Protein 2A5J (pdb70)

Foldseek 3Di:
DDDDDDPPQAEEAEEEEDFAPPQCRVLLQCCQQPVDGDVHPDQWGWDWDAAPNHTYIYTYGYQVCCNVPHDRDLVRLEPHQEYEYEGEQLDVVRVVCSVVRVVVSCVRHDVNRAYEYEHEPVVVVVRGPHDPVNSVVVCVVVVHHYDYAYSHVGRCSNVRVVVSVNVSVVCVVVVND

CATH classification: 3.40.50.300

Secondary structure (DSSP, 8-state):
----PPPTT-EEEEEEEESSTTSSHHHHHHHHHHS------SSEEEEEEEETTEEEEEEEE--TTGGGTSPPPHHHHTT-SEEEEEEETT-HHHHHTHHHHHHHHHHHS-TT-EEEEEEE-TT-GGG--S-HHHHHHHHHHHT-EEEEE-TTT-TTHHHHHHHHHHHHHHHHHTT--

Radius of gyration: 15.24 Å; Cα contacts (8 Å, |Δi|>4): 324; chains: 1; bounding box: 32×46×36 Å

B-factor: mean 16.93, std 9.49, range [5.88, 106.76]

Organism: Homo sapiens (NCBI:txid9606)

GO terms:
  GO:0005794 Golgi apparatus (C, IDA)
  GO:0003925 G protein activity (F, IDA)
  GO:0007030 Golgi organizatio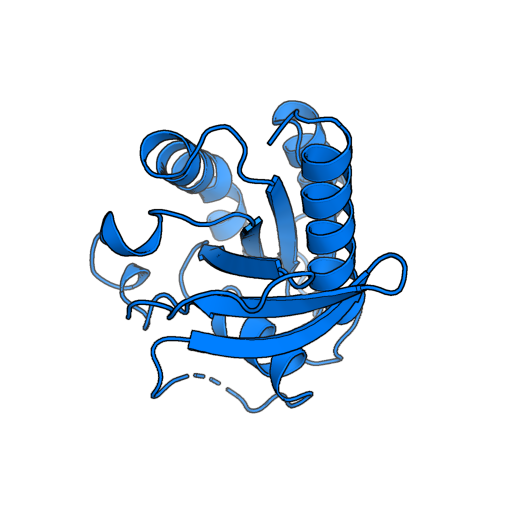n (P, IDA)
  GO:0005515 protein binding (F, IPI)
  GO:0070062 extracellular exosome (C, HDA)
  GO:0045921 positive regulation of exocytosis (P, IMP)

InterPro domains:
  IPR001806 Small GTPase [PF00071] (8-168)
  IPR001806 Small GTPase [PS51421] (1-216)
  IPR001806 Small GTPase [SM00174] (9-170)
  IPR005225 Small GTP-binding domain [TIGR00231] (7-160)
  IPR027417 P-loop containing nucleoside triphosphate hydrolase [G3DSA:3.40.50.300] (1-191)
  IPR027417 P-loop containing nucleoside triphosphate hydrolase [SSF52540] (2-182)
  IPR050209 Membrane trafficking Rab GTPases [PTHR47979] (1-190)

Sequence (177 aa):
HSSGLVPRGSYLFKYIIIGDTGVGKSCLLLQFTDKRFQPIGVEFGARMVNIDGKQIKLQIWDTAGQESFRSITRSYYRGAAGALLVYDITRRETFNHLTSWLEDARQHSSSNMVIMLIGNKSDLESRRDVKREEGEAFAREHGLIFMETSAKTACNVEEAFINTAKEIYRKIQQGLF

Nearest PDB structures (foldseek):
  2a5j-assembly1_A  TM=1.006E+00  e=6.078E-38  Homo sapiens
  2o52-assembly1_A  TM=9.856E-01  e=5.282E-25  Homo sapiens
  7eq2-assembly1_A  TM=9.760E-01  e=1.877E-24  Homo sapiens
  2bmd-assembly1_A  TM=9.659E-01  e=1.061E-24  Homo sapiens
  5ub8-assembly1_A-2  TM=9.472E-01  e=2.369E-23  Candida albicans SC5314

Structure (mmCIF, N/CA/C/O backbone):
data_2A5J
#
_entry.id   2A5J
#
_cell.length_a   44.104
_cell.length_b   54.732
_cell.length_c   70.765
_cell.angle_alpha   90.00
_cell.angle_beta   90.00
_cell.angle_gamma   90.00
#
_symmetry.space_group_name_H-M   'P 21 21 21'
#
loop_
_entity.id
_entity.type
_entity.pdbx_description
1 polymer 'Ras-related protein Rab-2B'
2 non-polymer 'MAGNESIUM ION'
3 non-polymer "GUANOSINE-5'-DIPHOSPHATE"
4 water water
#
loop_
_atom_site.group_PDB
_atom_site.id
_atom_site.type_symbol
_atom_site.label_atom_id
_atom_site.label_alt_id
_atom_site.label_comp_id
_atom_site.label_asym_id
_atom_site.label_entity_id
_atom_site.label_seq_id
_atom_site.pdbx_PDB_ins_code
_atom_site.Cartn_x
_atom_site.Cartn_y
_atom_site.Cartn_z
_atom_site.occupancy
_atom_site.B_iso_or_equiv
_atom_site.auth_seq_id
_atom_site.auth_comp_id
_atom_site.auth_asym_id
_atom_site.auth_atom_id
_atom_site.pdbx_PDB_model_num
ATOM 1 N N . HIS A 1 10 ? 22.166 8.574 25.964 1.00 15.42 0 HIS A N 1
ATOM 2 C CA . HIS A 1 10 ? 23.359 9.471 26.064 1.00 15.99 0 HIS A CA 1
ATOM 3 C C . HIS A 1 10 ? 23.130 10.811 25.395 1.00 15.70 0 HIS A C 1
ATOM 4 O O . HIS A 1 10 ? 22.470 10.896 24.357 1.00 15.98 0 HIS A O 1
ATOM 11 N N . SER A 1 11 ? 23.719 11.852 25.978 1.00 15.78 1 SER A N 1
ATOM 12 C CA . SER A 1 11 ? 23.785 13.145 25.319 1.00 15.30 1 SER A CA 1
ATOM 13 C C . SER A 1 11 ? 25.182 13.727 25.462 1.00 15.86 1 SER A C 1
ATOM 14 O O . SER A 1 11 ? 25.683 13.843 26.571 1.00 15.66 1 SER A O 1
ATOM 17 N N . SER A 1 12 ? 25.806 14.064 24.334 1.00 17.11 2 SER A N 1
ATOM 18 C CA . SER A 1 12 ? 27.135 14.673 24.348 1.00 18.14 2 SER A CA 1
ATOM 19 C C . SER A 1 12 ? 27.035 16.130 24.769 1.00 18.46 2 SER A C 1
ATOM 20 O O . SER A 1 12 ? 26.042 16.802 24.473 1.00 19.01 2 SER A O 1
ATOM 23 N N . GLY A 1 13 ? 28.067 16.605 25.466 1.00 18.87 3 GLY A N 1
ATOM 24 C CA . GLY A 1 13 ? 28.126 17.977 25.960 1.00 18.67 3 GLY A CA 1
ATOM 25 C C . GLY A 1 13 ? 28.492 19.002 24.903 1.00 18.61 3 GLY A C 1
ATOM 26 O O . GLY A 1 13 ? 28.484 18.717 23.693 1.00 18.81 3 GLY A O 1
ATOM 27 N N . LEU A 1 14 ? 28.794 20.216 25.353 1.00 18.13 4 LEU A N 1
ATOM 28 C CA . LEU A 1 14 ? 29.226 21.261 24.436 1.00 17.05 4 LEU A CA 1
ATOM 29 C C . LEU A 1 14 ? 30.549 20.876 23.808 1.00 16.59 4 LEU A C 1
ATOM 30 O O . LEU A 1 14 ? 31.440 20.341 24.474 1.00 16.55 4 LEU A O 1
ATOM 35 N N . VAL A 1 15 ? 30.666 21.149 22.518 1.00 15.89 5 VAL A N 1
ATOM 36 C CA . VAL A 1 15 ? 31.894 20.840 21.804 1.00 16.22 5 VAL A CA 1
ATOM 37 C C . VAL A 1 15 ? 32.823 22.046 21.937 1.00 16.77 5 VAL A C 1
ATOM 38 O O . VAL A 1 15 ? 32.429 23.158 21.599 1.00 16.35 5 VAL A O 1
ATOM 42 N N . PRO A 1 16 ? 34.056 21.832 22.454 1.00 18.03 6 PRO A N 1
ATOM 43 C CA . PRO A 1 16 ? 35.008 22.938 22.585 1.00 18.76 6 PRO A CA 1
ATOM 44 C C . PRO A 1 16 ? 35.195 23.693 21.259 1.00 19.01 6 PRO A C 1
ATOM 45 O O . PRO A 1 16 ? 35.239 23.074 20.189 1.00 18.57 6 PRO A O 1
ATOM 49 N N . ARG A 1 17 ? 35.305 25.018 21.333 1.00 19.54 7 ARG A N 1
ATOM 50 C CA . ARG A 1 17 ? 35.512 25.840 20.146 1.00 20.59 7 ARG A CA 1
ATOM 51 C C . ARG A 1 17 ? 36.769 25.380 19.397 1.00 20.19 7 ARG A C 1
ATOM 52 O O . ARG A 1 17 ? 37.801 25.088 20.011 1.00 20.30 7 ARG A O 1
ATOM 60 N N . GLY A 1 18 ? 36.655 25.287 18.077 1.00 19.84 8 GLY A N 1
ATOM 61 C CA . GLY A 1 18 ? 37.747 24.831 17.224 1.00 19.88 8 GLY A CA 1
ATOM 62 C C . GLY A 1 18 ? 37.855 23.325 17.056 1.00 19.45 8 GLY A C 1
ATOM 63 O O . GLY A 1 18 ? 38.603 22.850 16.192 1.00 20.48 8 GLY A O 1
ATOM 64 N N . SER A 1 19 ? 37.131 22.567 17.881 1.00 18.47 9 SER A N 1
ATOM 65 C CA . SER A 1 19 ? 37.140 21.107 17.764 1.00 17.18 9 SER A CA 1
ATOM 66 C C . SER A 1 19 ? 35.822 20.605 17.187 1.00 15.33 9 SER A C 1
ATOM 67 O O . SER A 1 19 ? 34.877 21.374 17.010 1.00 15.15 9 SER A O 1
ATOM 70 N N . TYR A 1 20 ? 35.784 19.313 16.886 1.00 13.55 10 TYR A N 1
ATOM 71 C CA . TYR A 1 20 ? 34.569 18.669 16.380 1.00 12.43 10 TYR A CA 1
ATOM 72 C C . TYR A 1 20 ? 34.246 17.411 17.167 1.00 11.29 10 TYR A C 1
ATOM 73 O O . TYR A 1 20 ? 35.119 16.817 17.799 1.00 10.79 10 TYR A O 1
ATOM 82 N N . LEU A 1 21 ? 32.969 17.027 17.139 1.00 9.91 11 LEU A N 1
ATOM 83 C CA . LEU A 1 21 ? 32.516 15.741 17.675 1.00 9.51 11 LEU A CA 1
ATOM 84 C C . LEU A 1 21 ? 31.678 15.070 16.595 1.00 8.43 11 LEU A C 1
ATOM 85 O O . LEU A 1 21 ? 30.694 15.647 16.133 1.00 8.35 11 LEU A O 1
ATOM 90 N N . PHE A 1 22 ? 32.062 13.862 16.190 1.00 7.58 12 PHE A N 1
ATOM 91 C CA . PHE A 1 22 ? 31.245 13.105 15.240 1.00 7.67 12 PHE A CA 1
ATOM 92 C C . PHE A 1 22 ? 30.611 11.912 15.940 1.00 8.17 12 PHE A C 1
ATOM 93 O O . PHE A 1 22 ? 31.341 10.989 16.371 1.00 7.88 12 PHE A O 1
ATOM 101 N N . LYS A 1 23 ? 29.283 11.937 16.059 1.00 7.79 13 LYS A N 1
ATOM 102 C CA . LYS A 1 23 ? 28.557 10.756 16.528 1.00 7.26 13 LYS A CA 1
ATOM 103 C C . LYS A 1 23 ? 28.527 9.735 15.393 1.00 7.26 13 LYS A C 1
ATOM 104 O O . LYS A 1 23 ? 28.153 10.071 14.261 1.00 7.08 13 LYS A O 1
ATOM 110 N N . TYR A 1 24 ? 28.954 8.509 15.701 1.00 6.99 14 TYR A N 1
ATOM 111 C CA . TYR A 1 24 ? 28.837 7.379 14.768 1.00 7.20 14 TYR A CA 1
ATOM 112 C C . TYR A 1 24 ? 27.861 6.369 15.299 1.00 7.18 14 TYR A C 1
ATOM 113 O O . TYR A 1 24 ? 27.738 6.172 16.523 1.00 6.82 14 TYR A O 1
ATOM 122 N N . ILE A 1 25 ? 27.187 5.708 14.364 1.00 6.91 15 ILE A N 1
ATOM 123 C CA . ILE A 1 25 ? 26.402 4.506 14.647 1.00 7.19 15 ILE A CA 1
ATOM 124 C C . ILE A 1 25 ? 26.964 3.354 13.823 1.00 6.96 15 ILE A C 1
ATOM 125 O O . ILE A 1 25 ? 27.661 3.579 12.826 1.00 7.01 15 ILE A O 1
ATOM 130 N N . ILE A 1 26 ? 26.695 2.130 14.270 1.00 6.81 16 ILE A N 1
ATOM 131 C CA . ILE A 1 26 ? 27.135 0.938 13.557 1.00 6.76 16 ILE A CA 1
ATOM 132 C C . ILE A 1 26 ? 25.950 -0.017 13.540 1.00 7.24 16 ILE A C 1
ATOM 133 O O . ILE A 1 26 ? 25.499 -0.489 14.602 1.00 7.14 16 ILE A O 1
ATOM 138 N N . ILE A 1 27 ? 25.427 -0.253 12.334 1.00 6.13 17 ILE A N 1
ATOM 139 C CA . ILE A 1 27 ? 24.169 -0.988 12.162 1.00 7.09 17 ILE A CA 1
ATOM 140 C C . ILE A 1 27 ? 24.376 -2.171 11.235 1.00 7.29 17 ILE A C 1
ATOM 141 O O . ILE A 1 27 ? 25.378 -2.223 10.520 1.00 7.16 17 ILE A O 1
ATOM 146 N N . GLY A 1 28 ? 23.437 -3.114 11.269 1.00 6.32 18 GLY A N 1
ATOM 147 C CA . GLY A 1 28 ? 23.574 -4.378 10.582 1.00 7.03 18 GLY A CA 1
ATOM 148 C C . GLY A 1 28 ? 23.034 -5.502 11.444 1.00 7.13 18 GLY A C 1
ATOM 149 O O . GLY A 1 28 ? 22.731 -5.321 12.635 1.00 7.50 18 GLY A O 1
ATOM 150 N N . ASP A 1 29 ? 22.924 -6.676 10.839 1.00 7.61 19 ASP A N 1
ATOM 151 C CA . ASP A 1 29 ? 22.336 -7.817 11.525 1.00 7.56 19 ASP A CA 1
ATOM 152 C C . ASP A 1 29 ? 23.136 -8.213 12.759 1.00 7.74 19 ASP A C 1
ATOM 153 O O . ASP A 1 29 ? 24.308 -7.877 12.884 1.00 8.25 19 ASP A O 1
ATOM 158 N N . THR A 1 30 ? 22.497 -8.957 13.659 1.00 8.60 20 THR A N 1
ATOM 159 C CA . THR A 1 30 ? 23.171 -9.470 14.844 1.00 9.29 20 THR A CA 1
ATOM 160 C C . THR A 1 30 ? 24.364 -10.334 14.446 1.00 8.91 20 THR A C 1
ATOM 161 O O . THR A 1 30 ? 24.279 -11.133 13.505 1.00 9.29 20 THR A O 1
ATOM 165 N N . GLY A 1 31 ? 25.462 -10.196 15.177 1.00 8.51 21 GLY A N 1
ATOM 166 C CA . GLY A 1 31 ? 26.571 -11.117 14.992 1.00 8.70 21 GLY A CA 1
ATOM 167 C C . GLY A 1 31 ? 27.520 -10.809 13.851 1.00 8.50 21 GLY A C 1
ATOM 168 O O . GLY A 1 31 ? 28.441 -11.603 13.600 1.00 8.96 21 GLY A O 1
ATOM 169 N N . VAL A 1 32 ? 27.305 -9.692 13.149 1.00 8.24 22 VAL A N 1
ATOM 170 C CA . VAL A 1 32 ? 28.196 -9.336 12.037 1.00 7.11 22 VAL A CA 1
ATOM 171 C C . VAL A 1 32 ? 29.538 -8.762 12.504 1.00 7.71 22 VAL A C 1
ATOM 172 O O . VAL A 1 32 ? 30.485 -8.694 11.708 1.00 7.49 22 VAL A O 1
ATOM 176 N N . GLY A 1 33 ? 29.605 -8.380 13.791 1.00 6.98 23 GLY A N 1
ATOM 177 C CA . GLY A 1 33 ? 30.825 -7.826 14.392 1.00 7.00 23 GLY A CA 1
ATOM 178 C C . GLY A 1 33 ? 30.814 -6.322 14.692 1.00 6.41 23 GLY A C 1
ATOM 179 O O . GLY A 1 33 ? 31.870 -5.709 14.849 1.00 8.10 23 GLY A O 1
ATOM 180 N N . LYS A 1 34 ? 29.614 -5.735 14.788 1.00 6.64 24 LYS A N 1
ATOM 181 C CA . LYS A 1 34 ? 29.472 -4.303 15.044 1.00 6.15 24 LYS A CA 1
ATOM 182 C C . LYS A 1 34 ? 30.157 -3.855 16.334 1.00 6.90 24 LYS A C 1
ATOM 183 O O . LYS A 1 34 ? 30.859 -2.839 16.365 1.00 7.41 24 LYS A O 1
ATOM 189 N N . SER A 1 35 ? 29.939 -4.627 17.399 1.00 6.49 25 SER A N 1
ATOM 190 C CA . SER A 1 35 ? 30.513 -4.299 18.695 1.00 7.15 25 SER A CA 1
ATOM 191 C C . SER A 1 35 ? 32.018 -4.500 18.702 1.00 7.04 25 SER A C 1
ATOM 192 O O . SER A 1 35 ? 32.749 -3.675 19.251 1.00 7.59 25 SER A O 1
ATOM 195 N N . CYS A 1 36 ? 32.475 -5.589 18.092 1.00 7.60 26 CYS A N 1
ATOM 196 C CA . CYS A 1 36 ? 33.915 -5.802 17.971 1.00 7.99 26 CYS A CA 1
ATOM 197 C C . CYS A 1 36 ? 34.597 -4.738 17.120 1.00 7.29 26 CYS A C 1
ATOM 198 O O . CYS A 1 36 ? 35.734 -4.369 17.399 1.00 8.13 26 CYS A O 1
ATOM 201 N N . LEU A 1 37 ? 33.919 -4.230 16.087 1.00 6.59 27 LEU A N 1
ATOM 202 C CA . LEU A 1 37 ? 34.492 -3.122 15.303 1.00 6.75 27 LEU A CA 1
ATOM 203 C C . LEU A 1 37 ? 34.675 -1.893 16.176 1.00 7.02 27 LEU A C 1
ATOM 204 O O . LEU A 1 37 ? 35.730 -1.256 16.131 1.00 7.88 27 LEU A O 1
ATOM 209 N N . LEU A 1 38 ? 33.645 -1.544 16.946 1.00 7.32 28 LEU A N 1
ATOM 210 C CA . LEU A 1 38 ? 33.730 -0.410 17.867 1.00 7.37 28 LEU A CA 1
ATOM 211 C C . LEU A 1 38 ? 34.929 -0.548 18.798 1.00 7.96 28 LEU A C 1
ATOM 212 O O . LEU A 1 38 ? 35.750 0.374 18.896 1.00 8.70 28 LEU A O 1
ATOM 217 N N . LEU A 1 39 ? 35.042 -1.705 19.446 1.00 8.18 29 LEU A N 1
ATOM 218 C CA . LEU A 1 39 ? 36.090 -1.880 20.449 1.00 9.00 29 LEU A CA 1
ATOM 219 C C . LEU A 1 39 ? 37.481 -1.995 19.850 1.00 9.36 29 LEU A C 1
ATOM 220 O O . LEU A 1 39 ? 38.461 -1.573 20.462 1.00 9.49 29 LEU A O 1
ATOM 225 N N . GLN A 1 40 ? 37.591 -2.587 18.670 1.00 9.32 30 GLN A N 1
ATOM 226 C CA . GLN A 1 40 ? 38.898 -2.638 18.013 1.00 9.29 30 GLN A CA 1
ATOM 227 C C . GLN A 1 40 ? 39.358 -1.213 17.716 1.00 9.68 30 GLN A C 1
ATOM 228 O O . GLN A 1 40 ? 40.512 -0.852 17.963 1.00 11.05 30 GLN A O 1
ATOM 234 N N . PHE A 1 41 ? 38.447 -0.376 17.237 1.00 9.31 31 PHE A N 1
ATOM 235 C CA . PHE A 1 41 ? 38.837 0.990 16.945 1.00 9.67 31 PHE A CA 1
ATOM 236 C C . PHE A 1 41 ? 39.144 1.787 18.218 1.00 10.08 31 PHE A C 1
ATOM 237 O O . PHE A 1 41 ? 40.161 2.485 18.292 1.00 10.55 31 PHE A O 1
ATOM 245 N N . THR A 1 42 ? 38.264 1.707 19.215 1.00 9.56 32 THR A N 1
ATOM 246 C CA . THR A 1 42 ? 38.411 2.611 20.363 1.00 10.37 32 THR A CA 1
ATOM 247 C C . THR A 1 42 ? 39.491 2.126 21.329 1.00 11.32 32 THR A C 1
ATOM 248 O O . THR A 1 42 ? 40.208 2.948 21.914 1.00 12.13 32 THR A O 1
ATOM 252 N N . ASP A 1 43 ? 39.613 0.803 21.482 1.00 11.04 33 ASP A N 1
ATOM 253 C CA . ASP A 1 43 ? 40.512 0.222 22.494 1.00 12.22 33 ASP A CA 1
ATOM 254 C C . ASP A 1 43 ? 41.711 -0.509 21.903 1.00 12.59 33 ASP A C 1
ATOM 255 O O . ASP A 1 43 ? 42.635 -0.873 22.647 1.00 13.36 33 ASP A O 1
ATOM 260 N N . LYS A 1 44 ? 41.684 -0.770 20.600 1.00 12.62 34 LYS A N 1
ATOM 261 C CA . LYS A 1 44 ? 42.716 -1.594 19.951 1.00 13.63 34 LYS A CA 1
ATOM 262 C C . LYS A 1 44 ? 42.787 -2.972 20.600 1.00 13.95 34 LYS A C 1
ATOM 263 O O . LYS A 1 44 ? 43.881 -3.529 20.822 1.00 14.69 34 LYS A O 1
ATOM 269 N N . ARG A 1 45 ? 41.613 -3.525 20.899 1.00 13.92 35 ARG A N 1
ATOM 270 C CA . ARG A 1 45 ? 41.514 -4.863 21.460 1.00 14.00 35 ARG A CA 1
ATOM 271 C C . ARG A 1 45 ? 40.396 -5.635 20.800 1.00 13.50 35 ARG A C 1
ATOM 272 O O . ARG A 1 45 ? 39.411 -5.045 20.352 1.00 12.91 35 ARG A O 1
ATOM 280 N N . PHE A 1 46 ? 40.566 -6.952 20.755 1.00 12.75 36 PHE A N 1
ATOM 281 C CA . PHE A 1 46 ? 39.540 -7.882 20.311 1.00 14.65 36 PHE A CA 1
ATOM 282 C C . PHE A 1 46 ? 39.393 -8.983 21.361 1.00 16.39 36 PHE A C 1
ATOM 283 O O . PHE A 1 46 ? 40.347 -9.709 21.634 1.00 16.89 36 PHE A O 1
ATOM 291 N N . GLN A 1 47 ? 38.212 -9.101 21.953 1.00 18.65 37 GLN A N 1
ATOM 292 C CA . GLN A 1 47 ? 37.957 -10.156 22.924 1.00 21.78 37 GLN A CA 1
ATOM 293 C C . GLN A 1 47 ? 36.523 -10.638 22.787 1.00 22.98 37 GLN A C 1
ATOM 294 O O . GLN A 1 47 ? 35.602 -9.985 23.286 1.00 23.88 37 GLN A O 1
ATOM 300 N N . PRO A 1 48 ? 36.329 -11.772 22.091 1.00 24.24 38 PRO A N 1
ATOM 301 C CA . PRO A 1 48 ? 35.009 -12.384 21.912 1.00 24.77 38 PRO A CA 1
ATOM 302 C C . PRO A 1 48 ? 34.298 -12.608 23.245 1.00 25.13 38 PRO A C 1
ATOM 303 O O . PRO A 1 48 ? 33.208 -12.071 23.457 1.00 25.78 38 PRO A O 1
ATOM 307 N N . ILE A 1 54 ? 28.044 -4.234 25.402 1.00 23.09 44 ILE A N 1
ATOM 308 C CA . ILE A 1 54 ? 29.445 -4.014 25.765 1.00 23.51 44 ILE A CA 1
ATOM 309 C C . ILE A 1 54 ? 29.602 -3.238 27.071 1.00 23.47 44 ILE A C 1
ATOM 310 O O . ILE A 1 54 ? 30.706 -2.796 27.413 1.00 23.67 44 ILE A O 1
ATOM 315 N N . GLY A 1 55 ? 28.486 -3.070 27.777 1.00 23.38 45 GLY A N 1
ATOM 316 C CA . GLY A 1 55 ? 28.473 -2.473 29.110 1.00 23.21 45 GLY A CA 1
ATOM 317 C C . GLY A 1 55 ? 28.421 -0.959 29.107 1.00 22.84 45 GLY A C 1
ATOM 318 O O . GLY A 1 55 ? 28.396 -0.334 30.173 1.00 23.96 45 GLY A O 1
ATOM 319 N N . VAL A 1 56 ? 28.414 -0.371 27.912 1.00 21.47 46 VAL A N 1
ATOM 320 C CA . VAL A 1 56 ? 28.409 1.085 27.742 1.00 20.11 46 VAL A CA 1
ATOM 321 C C . VAL A 1 56 ? 27.563 1.466 26.533 1.00 18.86 46 VAL A C 1
ATOM 322 O O . VAL A 1 56 ? 27.387 0.657 25.623 1.00 18.71 46 VAL A O 1
ATOM 326 N N . GLU A 1 57 ? 27.041 2.686 26.531 1.00 17.12 47 GLU A N 1
ATOM 327 C CA . GLU A 1 57 ? 26.289 3.180 25.379 1.00 16.30 47 GLU A CA 1
ATOM 328 C C . GLU A 1 57 ? 27.204 3.459 24.192 1.00 14.17 47 GLU A C 1
ATOM 329 O O . GLU A 1 57 ? 26.784 3.316 23.047 1.00 12.24 47 GLU A O 1
ATOM 335 N N . PHE A 1 58 ? 28.440 3.883 24.457 1.00 11.42 48 PHE A N 1
ATOM 336 C CA . PHE A 1 58 ? 29.316 4.323 23.370 1.00 10.39 48 PHE A CA 1
ATOM 337 C C . PHE A 1 58 ? 30.770 4.219 23.789 1.00 10.35 48 PHE A C 1
ATOM 338 O O . PHE A 1 58 ? 31.074 4.179 24.988 1.00 11.52 48 PHE A O 1
ATOM 346 N N . GLY A 1 59 ? 31.644 4.130 22.785 1.00 10.26 49 GLY A N 1
ATOM 347 C CA . GLY A 1 59 ? 33.085 4.237 22.973 1.00 10.72 49 GLY A CA 1
ATOM 348 C C . GLY A 1 59 ? 33.540 5.538 22.345 1.00 11.16 49 GLY A C 1
ATOM 349 O O . GLY A 1 59 ? 32.978 5.993 21.344 1.00 11.41 49 GLY A O 1
ATOM 350 N N . ALA A 1 60 ? 34.555 6.152 22.930 1.00 11.59 50 ALA A N 1
ATOM 351 C CA . ALA A 1 60 ? 35.078 7.390 22.378 1.00 12.49 50 ALA A CA 1
ATOM 352 C C . ALA A 1 60 ? 36.550 7.277 22.006 1.00 13.48 50 ALA A C 1
ATOM 353 O O . ALA A 1 60 ? 37.332 6.567 22.662 1.00 14.35 50 ALA A O 1
ATOM 355 N N . ARG A 1 61 ? 36.938 7.989 20.959 1.00 12.99 51 ARG A N 1
ATOM 356 C CA . ARG A 1 61 ? 38.353 8.102 20.628 1.00 14.12 51 ARG A CA 1
ATOM 357 C C . ARG A 1 61 ? 38.616 9.382 19.867 1.00 14.34 51 ARG A C 1
ATOM 358 O O . ARG A 1 61 ? 37.854 9.740 18.972 1.00 12.95 51 ARG A O 1
ATOM 366 N N . MET A 1 62 ? 39.718 10.039 20.222 1.00 15.04 52 MET A N 1
ATOM 367 C CA . MET A 1 62 ? 40.222 11.204 19.503 1.00 16.12 52 MET A CA 1
ATOM 368 C C . MET A 1 62 ? 40.950 10.809 18.256 1.00 16.78 52 MET A C 1
ATOM 369 O O . MET A 1 62 ? 41.816 9.922 18.259 1.00 18.28 52 MET A O 1
ATOM 374 N N . VAL A 1 63 ? 40.613 11.484 17.176 1.00 16.52 53 VAL A N 1
ATOM 375 C CA . VAL A 1 63 ? 41.333 11.299 15.936 1.00 16.74 53 VAL A CA 1
ATOM 376 C C . VAL A 1 63 ? 41.821 12.657 15.470 1.00 17.08 53 VAL A C 1
ATOM 377 O O . VAL A 1 63 ? 41.393 13.704 15.996 1.00 17.52 53 VAL A O 1
ATOM 381 N N . ASN A 1 64 ? 42.741 12.622 14.519 1.00 17.91 54 ASN A N 1
ATOM 382 C CA . ASN A 1 64 ? 43.252 13.844 13.940 1.00 18.11 54 ASN A CA 1
ATOM 383 C C . ASN A 1 64 ? 42.921 13.848 12.464 1.00 17.76 54 ASN A C 1
ATOM 384 O O . ASN A 1 64 ? 43.314 12.959 11.725 1.00 17.94 54 ASN A O 1
ATOM 389 N N . ILE A 1 65 ? 42.146 14.847 12.072 1.00 17.30 55 ILE A N 1
ATOM 390 C CA . ILE A 1 65 ? 41.725 15.027 10.698 1.00 17.02 55 ILE A CA 1
ATOM 391 C C . ILE A 1 65 ? 42.147 16.434 10.290 1.00 16.86 55 ILE A C 1
ATOM 392 O O . ILE A 1 65 ? 41.702 17.409 10.887 1.00 15.72 55 ILE A O 1
ATOM 397 N N . ASP A 1 66 ? 43.022 16.522 9.287 1.00 16.91 56 ASP A N 1
ATOM 398 C CA . ASP A 1 66 ? 43.472 17.814 8.750 1.00 17.42 56 ASP A CA 1
ATOM 399 C C . ASP A 1 66 ? 44.081 18.692 9.853 1.00 17.15 56 ASP A C 1
ATOM 400 O O . ASP A 1 66 ? 43.898 19.914 9.872 1.00 17.55 56 ASP A O 1
ATOM 405 N N . GLY A 1 67 ? 44.768 18.050 10.795 1.00 16.80 57 GLY A N 1
ATOM 406 C CA . GLY A 1 67 ? 45.391 18.761 11.913 1.00 16.39 57 GLY A CA 1
ATOM 407 C C . GLY A 1 67 ? 44.455 19.132 13.054 1.00 16.65 57 GLY A C 1
ATOM 408 O O . GLY A 1 67 ? 44.886 19.721 14.045 1.00 14.79 57 GLY A O 1
ATOM 409 N N . LYS A 1 68 ? 43.177 18.778 12.931 1.00 16.21 58 LYS A N 1
ATOM 410 C CA . LYS A 1 68 ? 42.171 19.174 13.925 1.00 17.28 58 LYS A CA 1
ATOM 411 C C . LYS A 1 68 ? 41.817 18.027 14.853 1.00 18.12 58 LYS A C 1
ATOM 412 O O . LYS A 1 68 ? 41.872 16.861 14.445 1.00 18.60 58 LYS A O 1
ATOM 418 N N . GLN A 1 69 ? 41.432 18.391 16.080 1.00 18.53 59 GLN A N 1
ATOM 419 C CA . GLN A 1 69 ? 40.967 17.457 17.105 1.00 19.17 59 GLN A CA 1
ATOM 420 C C . GLN A 1 69 ? 39.502 17.118 16.885 1.00 17.60 59 GLN A C 1
ATOM 421 O O . GLN A 1 69 ? 38.611 17.995 16.969 1.00 17.91 59 GLN A O 1
ATOM 427 N N . ILE A 1 70 ? 39.261 15.846 16.571 1.00 16.50 60 ILE A N 1
ATOM 428 C CA . ILE A 1 70 ? 37.914 15.378 16.354 1.00 14.81 60 ILE A CA 1
ATOM 429 C C . ILE A 1 70 ? 37.652 14.179 17.238 1.00 13.47 60 ILE A C 1
ATOM 430 O O . ILE A 1 70 ? 38.382 13.188 17.195 1.00 13.59 60 ILE A O 1
ATOM 435 N N . LYS A 1 71 ? 36.640 14.290 18.083 1.00 12.52 61 LYS A N 1
ATOM 436 C CA . LYS A 1 71 ? 36.250 13.182 18.916 1.00 12.32 61 LYS A CA 1
ATOM 437 C C . LYS A 1 71 ? 35.221 12.348 18.181 1.00 11.27 61 LYS A C 1
ATOM 438 O O . LYS A 1 71 ? 34.201 12.869 17.756 1.00 10.56 61 LYS A O 1
ATOM 444 N N . LEU A 1 72 ? 35.473 11.052 18.037 1.00 10.56 62 LEU A N 1
ATOM 445 C CA . LEU A 1 72 ? 34.448 10.161 17.503 1.00 10.88 62 LEU A CA 1
ATOM 446 C C . LEU A 1 72 ? 33.786 9.495 18.694 1.00 10.96 62 LEU A C 1
ATOM 447 O O . LEU A 1 72 ? 34.469 8.934 19.548 1.00 11.84 62 LEU A O 1
ATOM 452 N N . GLN A 1 73 ? 32.463 9.579 18.763 1.00 9.75 63 GLN A N 1
ATOM 453 C CA . GLN A 1 73 ? 31.708 8.893 19.808 1.00 9.89 63 GLN A CA 1
ATOM 454 C C . GLN A 1 73 ? 30.860 7.870 19.088 1.00 8.80 63 GLN A C 1
ATOM 455 O O . GLN A 1 73 ? 29.956 8.221 18.344 1.00 8.42 63 GLN A O 1
ATOM 461 N N . ILE A 1 74 ? 31.176 6.603 19.314 1.00 8.14 64 ILE A N 1
ATOM 462 C CA . ILE A 1 74 ? 30.636 5.518 18.506 1.00 7.69 64 ILE A CA 1
ATOM 463 C C . ILE A 1 74 ? 29.607 4.766 19.346 1.00 7.41 64 ILE A C 1
ATOM 464 O O . ILE A 1 74 ? 29.950 4.167 20.371 1.00 7.79 64 ILE A O 1
ATOM 469 N N . TRP A 1 75 ? 28.339 4.855 18.951 1.00 7.36 65 TRP A N 1
ATOM 470 C CA . TRP A 1 75 ? 27.245 4.289 19.730 1.00 7.77 65 TRP A CA 1
ATOM 471 C C . TRP A 1 75 ? 26.994 2.833 19.372 1.00 7.92 65 TRP A C 1
ATOM 472 O O . TRP A 1 75 ? 26.958 2.459 18.185 1.00 8.06 65 TRP A O 1
ATOM 483 N N . ASP A 1 76 ? 26.795 2.013 20.401 1.00 6.95 66 ASP A N 1
ATOM 484 C CA . ASP A 1 76 ? 26.569 0.589 20.202 1.00 7.79 66 ASP A CA 1
ATOM 485 C C . ASP A 1 76 ? 25.079 0.270 20.308 1.00 7.86 66 ASP A C 1
ATOM 486 O O . ASP A 1 76 ? 24.384 0.876 21.140 1.00 8.16 66 ASP A O 1
ATOM 491 N N . THR A 1 77 ? 24.575 -0.668 19.497 1.00 7.34 67 THR A N 1
ATOM 492 C CA . THR A 1 77 ? 23.135 -0.991 19.544 1.00 7.85 67 THR A CA 1
ATOM 493 C C . THR A 1 77 ? 22.702 -1.744 20.800 1.00 8.06 67 THR A C 1
ATOM 494 O O . THR A 1 77 ? 21.495 -1.949 20.992 1.00 9.15 67 THR A O 1
ATOM 498 N N . ALA A 1 78 ? 23.665 -2.196 21.609 1.00 8.35 68 ALA A N 1
ATOM 499 C CA . ALA A 1 78 ? 23.362 -2.957 22.846 1.00 8.42 68 ALA A CA 1
ATOM 500 C C . ALA A 1 78 ? 22.575 -4.240 22.547 1.00 9.67 68 ALA A C 1
ATOM 501 O O . ALA A 1 78 ? 21.769 -4.704 23.368 1.00 10.68 68 ALA A O 1
ATOM 503 N N . GLY A 1 79 ? 22.806 -4.815 21.367 1.00 9.20 69 GLY A N 1
ATOM 504 C CA . GLY A 1 79 ? 22.162 -6.076 20.973 1.00 9.48 69 GLY A CA 1
ATOM 505 C C . GLY A 1 79 ? 20.679 -5.992 20.698 1.00 9.39 69 GLY A C 1
ATOM 506 O O . GLY A 1 79 ? 20.026 -7.030 20.507 1.00 10.45 69 GLY A O 1
ATOM 507 N N . GLN A 1 80 ? 20.124 -4.780 20.673 1.00 8.98 70 GLN A N 1
ATOM 508 C CA . GLN A 1 80 ? 18.673 -4.625 20.533 1.00 10.58 70 GLN A CA 1
ATOM 509 C C . GLN A 1 80 ? 18.163 -5.262 19.243 1.00 9.39 70 GLN A C 1
ATOM 510 O O . GLN A 1 80 ? 17.065 -5.821 19.214 1.00 9.83 70 GLN A O 1
ATOM 516 N N . GLU A 1 81 ? 18.977 -5.225 18.184 1.00 8.96 71 GLU A N 1
ATOM 517 C CA . GLU A 1 81 ? 18.581 -5.771 16.883 1.00 8.47 71 GLU A CA 1
ATOM 518 C C . GLU A 1 81 ? 18.357 -7.292 16.891 1.00 8.72 71 GLU A C 1
ATOM 519 O O . GLU A 1 81 ? 17.777 -7.838 15.937 1.00 9.15 71 GLU A O 1
ATOM 525 N N . SER A 1 82 ? 18.808 -7.960 17.958 1.00 8.45 72 SER A N 1
ATOM 526 C CA . SER A 1 82 ? 18.571 -9.394 18.106 1.00 9.08 72 SER A CA 1
ATOM 527 C C . SER A 1 82 ? 17.125 -9.716 18.489 1.00 9.31 72 SER A C 1
ATOM 528 O O . SER A 1 82 ? 16.709 -10.883 18.366 1.00 9.69 72 SER A O 1
ATOM 531 N N . PHE A 1 83 ? 16.366 -8.715 18.956 1.00 9.51 73 PHE A N 1
ATOM 532 C CA . PHE A 1 83 ? 14.982 -8.997 19.401 1.00 9.61 73 PHE A CA 1
ATOM 533 C C . PHE A 1 83 ? 13.920 -7.922 19.133 1.00 9.95 73 PHE A C 1
ATOM 534 O O . PHE A 1 83 ? 12.726 -8.180 19.293 1.00 9.64 73 PHE A O 1
ATOM 542 N N . ARG A 1 84 ? 14.336 -6.726 18.735 1.00 10.45 74 ARG A N 1
ATOM 543 C CA . ARG A 1 84 ? 13.376 -5.634 18.539 1.00 10.81 74 ARG A CA 1
ATOM 544 C C . ARG A 1 84 ? 13.918 -4.614 17.556 1.00 11.72 74 ARG A C 1
ATOM 545 O O . ARG A 1 84 ? 15.031 -4.764 17.045 1.00 10.24 74 ARG A O 1
ATOM 553 N N . SER A 1 85 ? 13.126 -3.577 17.307 1.00 12.65 75 SER A N 1
ATOM 554 C CA . SER A 1 85 ? 13.549 -2.475 16.445 1.00 13.72 75 SER A CA 1
ATOM 555 C C . SER A 1 85 ? 14.546 -1.575 17.164 1.00 13.77 75 SER A C 1
ATOM 556 O O . SER A 1 85 ? 14.492 -1.406 18.378 1.00 14.64 75 SER A O 1
ATOM 559 N N . ILE A 1 86 ? 15.456 -0.995 16.391 1.00 14.24 76 ILE A N 1
ATOM 560 C CA . ILE A 1 86 ? 16.385 -0.017 16.914 1.00 14.76 76 ILE A CA 1
ATOM 561 C C . ILE A 1 86 ? 15.637 1.292 17.145 1.00 15.39 76 ILE A C 1
ATOM 562 O O . ILE A 1 86 ? 14.888 1.743 16.281 1.00 15.92 76 ILE A O 1
ATOM 567 N N . THR A 1 87 ? 15.838 1.895 18.311 1.00 17.09 77 THR A N 1
ATOM 568 C CA . THR A 1 87 ? 15.134 3.135 18.650 1.00 18.75 77 THR A CA 1
ATOM 569 C C . THR A 1 87 ? 15.587 4.285 17.755 1.00 19.06 77 THR A C 1
ATOM 570 O O . THR A 1 87 ? 16.739 4.338 17.305 1.00 18.50 77 THR A O 1
ATOM 574 N N . ARG A 1 88 ? 14.682 5.227 17.526 1.00 19.47 78 ARG A N 1
ATOM 575 C CA . ARG A 1 88 ? 14.975 6.401 16.723 1.00 20.12 78 ARG A CA 1
ATOM 576 C C . ARG A 1 88 ? 16.073 7.265 17.347 1.00 19.48 78 ARG A C 1
ATOM 577 O O . ARG A 1 88 ? 16.906 7.828 16.624 1.00 20.33 78 ARG A O 1
ATOM 585 N N . SER A 1 89 ? 16.102 7.333 18.677 1.00 18.08 79 SER A N 1
ATOM 586 C CA . SER A 1 89 ? 17.135 8.065 19.421 1.00 17.44 79 SER A CA 1
ATOM 587 C C . SER A 1 89 ? 18.550 7.598 19.058 1.00 16.04 79 SER A C 1
ATOM 588 O O . SER A 1 89 ? 19.496 8.393 19.042 1.00 17.20 79 SER A O 1
ATOM 591 N N . TYR A 1 90 ? 18.690 6.305 18.769 1.00 14.48 80 TYR A N 1
ATOM 592 C CA . TYR A 1 90 ? 19.987 5.762 18.393 1.0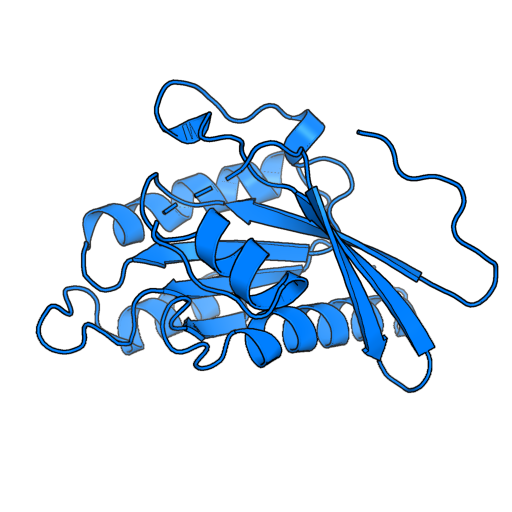0 11.78 80 TYR A CA 1
ATOM 593 C C . TYR A 1 90 ? 20.521 6.414 17.103 1.00 11.00 80 TYR A C 1
ATOM 594 O O . TYR A 1 90 ? 21.683 6.822 17.045 1.00 9.93 80 TYR A O 1
ATOM 603 N N . TYR A 1 91 ? 19.651 6.541 16.100 1.00 10.99 81 TYR A N 1
ATOM 604 C CA . TYR A 1 91 ? 20.012 7.127 14.809 1.00 10.81 81 TYR A CA 1
ATOM 605 C C . TYR A 1 91 ? 20.218 8.642 14.827 1.00 11.56 81 TYR A C 1
ATOM 606 O O . TYR A 1 91 ? 20.987 9.184 14.023 1.00 11.51 81 TYR A O 1
ATOM 615 N N . ARG A 1 92 ? 19.506 9.326 15.718 1.00 12.44 82 ARG A N 1
ATOM 616 C CA . ARG A 1 92 ? 19.440 10.794 15.687 1.00 14.17 82 ARG A CA 1
ATOM 617 C C . ARG A 1 92 ? 20.790 11.445 15.916 1.00 13.09 82 ARG A C 1
ATOM 618 O O . ARG A 1 92 ? 21.506 11.096 16.840 1.00 12.51 82 ARG A O 1
ATOM 626 N N . GLY A 1 93 ? 21.110 12.432 15.081 1.00 13.25 83 GLY A N 1
ATOM 627 C CA . GLY A 1 93 ? 22.299 13.239 15.281 1.00 12.67 83 GLY A CA 1
ATOM 628 C C . GLY A 1 93 ? 23.607 12.577 14.872 1.00 11.62 83 GLY A C 1
ATOM 629 O O . GLY A 1 93 ? 24.678 13.121 15.129 1.00 13.12 83 GLY A O 1
ATOM 630 N N . ALA A 1 94 ? 23.517 11.389 14.269 1.00 11.41 84 ALA A N 1
ATOM 631 C CA . ALA A 1 94 ? 24.732 10.718 13.780 1.00 10.34 84 ALA A CA 1
ATOM 632 C C . ALA A 1 94 ? 25.309 11.418 12.563 1.00 10.61 84 ALA A C 1
ATOM 633 O O . ALA A 1 94 ? 24.575 11.753 11.626 1.00 11.88 84 ALA A O 1
ATOM 635 N N . ALA A 1 95 ? 26.616 11.639 12.587 1.00 9.43 85 ALA A N 1
ATOM 636 C CA . ALA A 1 95 ? 27.320 12.194 11.424 1.00 8.68 85 ALA A CA 1
ATOM 637 C C . ALA A 1 95 ? 27.842 11.094 10.515 1.00 8.86 85 ALA A C 1
ATOM 638 O O . ALA A 1 95 ? 27.988 11.307 9.310 1.00 8.95 85 ALA A O 1
ATOM 640 N N . GLY A 1 96 ? 28.140 9.935 11.106 1.00 7.83 86 GLY A N 1
ATOM 641 C CA . GLY A 1 96 ? 28.664 8.795 10.377 1.00 8.19 86 GLY A CA 1
ATOM 642 C C . GLY A 1 96 ? 27.992 7.487 10.767 1.00 8.32 86 GLY A C 1
ATOM 643 O O . GLY A 1 96 ? 27.564 7.308 11.915 1.00 8.05 86 GLY A O 1
ATOM 644 N N . ALA A 1 97 ? 27.909 6.572 9.810 1.00 8.50 87 ALA A N 1
ATOM 645 C CA . ALA A 1 97 ? 27.376 5.233 10.058 1.00 8.10 87 ALA A CA 1
ATOM 646 C C . ALA A 1 97 ? 28.244 4.221 9.357 1.00 8.47 87 ALA A C 1
ATOM 647 O O . ALA A 1 97 ? 28.579 4.413 8.183 1.00 9.39 87 ALA A O 1
ATOM 649 N N . LEU A 1 98 ? 28.587 3.145 10.067 1.00 7.80 88 LEU A N 1
ATOM 650 C CA . LEU A 1 98 ? 29.094 1.933 9.431 1.00 7.67 88 LEU A CA 1
ATOM 651 C C . LEU A 1 98 ? 27.927 0.964 9.261 1.00 7.20 88 LEU A C 1
ATOM 652 O O . LEU A 1 98 ? 27.227 0.632 10.235 1.00 7.32 88 LEU A O 1
ATOM 657 N N . LEU A 1 99 ? 27.671 0.586 8.009 1.00 7.18 89 LEU A N 1
ATOM 658 C CA . LEU A 1 99 ? 26.601 -0.353 7.676 1.00 7.43 89 LEU A CA 1
ATOM 659 C C . LEU A 1 99 ? 27.279 -1.662 7.375 1.00 7.30 89 LEU A C 1
ATOM 660 O O . LEU A 1 99 ? 27.974 -1.761 6.374 1.00 7.73 89 LEU A O 1
ATOM 665 N N . VAL A 1 100 ? 27.079 -2.658 8.242 1.00 6.69 90 VAL A N 1
ATOM 666 C CA . VAL A 1 100 ? 27.953 -3.836 8.302 1.00 6.61 90 VAL A CA 1
ATOM 667 C C . VAL A 1 100 ? 27.239 -5.121 7.956 1.00 6.96 90 VAL A C 1
ATOM 668 O O . VAL A 1 100 ? 26.137 -5.384 8.443 1.00 7.32 90 VAL A O 1
ATOM 672 N N . TYR A 1 101 ? 27.890 -5.936 7.127 1.00 6.52 91 TYR A N 1
ATOM 673 C CA . TYR A 1 101 ? 27.474 -7.330 6.980 1.00 6.37 91 TYR A CA 1
ATOM 674 C C . TYR A 1 101 ? 28.677 -8.228 7.251 1.00 7.20 91 TYR A C 1
ATOM 675 O O . TYR A 1 101 ? 29.801 -7.747 7.388 1.00 7.82 91 TYR A O 1
ATOM 684 N N . ASP A 1 102 ? 28.411 -9.532 7.323 1.00 7.80 92 ASP A N 1
ATOM 685 C CA . ASP A 1 102 ? 29.400 -10.560 7.648 1.00 8.18 92 ASP A CA 1
ATOM 686 C C . ASP A 1 102 ? 29.670 -11.282 6.335 1.00 8.51 92 ASP A C 1
ATOM 687 O O . ASP A 1 102 ? 28.746 -11.845 5.753 1.00 8.87 92 ASP A O 1
ATOM 692 N N . ILE A 1 103 ? 30.909 -11.236 5.850 1.00 9.28 93 ILE A N 1
ATOM 693 C CA . ILE A 1 103 ? 31.205 -11.831 4.539 1.00 9.74 93 ILE A CA 1
ATOM 694 C C . ILE A 1 103 ? 30.958 -13.342 4.500 1.00 9.46 93 ILE A C 1
ATOM 695 O O . ILE A 1 103 ? 30.898 -13.941 3.415 1.00 11.08 93 ILE A O 1
ATOM 700 N N . THR A 1 104 ? 30.839 -13.957 5.681 1.00 9.85 94 THR A N 1
ATOM 701 C CA . THR A 1 104 ? 30.600 -15.400 5.754 1.00 10.17 94 THR A CA 1
ATOM 702 C C . THR A 1 104 ? 29.114 -15.777 5.772 1.00 10.73 94 THR A C 1
ATOM 703 O O . THR A 1 104 ? 28.771 -16.966 5.742 1.00 10.79 94 THR A O 1
ATOM 707 N N . ARG A 1 105 ? 28.228 -14.787 5.843 1.00 10.05 95 ARG A N 1
ATOM 708 C CA . ARG A 1 105 ? 26.793 -15.065 5.923 1.00 10.83 95 ARG A CA 1
ATOM 709 C C . ARG A 1 105 ? 25.999 -14.187 4.969 1.00 10.56 95 ARG A C 1
ATOM 710 O O . ARG A 1 105 ? 25.730 -13.023 5.259 1.00 10.77 95 ARG A O 1
ATOM 718 N N . ARG A 1 106 ? 25.608 -14.760 3.835 1.00 10.38 96 ARG A N 1
ATOM 719 C CA . ARG A 1 106 ? 24.896 -14.010 2.802 1.00 10.94 96 ARG A CA 1
ATOM 720 C C . ARG A 1 106 ? 23.601 -13.350 3.293 1.00 10.95 96 ARG A C 1
ATOM 721 O O . ARG A 1 106 ? 23.236 -12.264 2.834 1.00 11.20 96 ARG A O 1
ATOM 729 N N . GLU A 1 107 ? 22.907 -13.993 4.232 1.00 11.15 97 GLU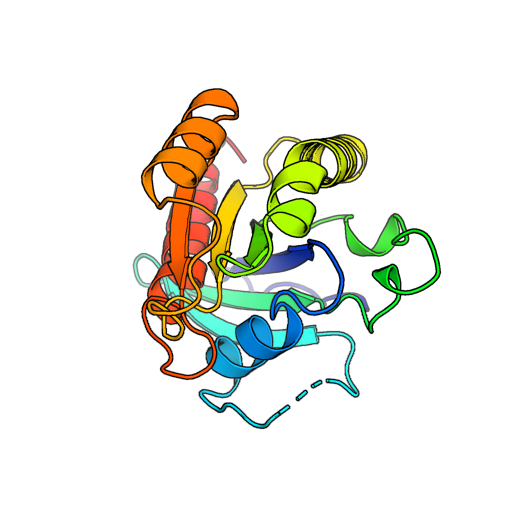 A N 1
ATOM 730 C CA . GLU A 1 107 ? 21.654 -13.416 4.706 1.00 11.17 97 GLU A CA 1
ATOM 731 C C . GLU A 1 107 ? 21.866 -12.043 5.359 1.00 10.67 97 GLU A C 1
ATOM 732 O O . GLU A 1 107 ? 20.966 -11.185 5.326 1.00 11.03 97 GLU A O 1
ATOM 738 N N . THR A 1 108 ? 23.065 -11.816 5.913 1.00 9.90 98 THR A N 1
ATOM 739 C CA . THR A 1 108 ? 23.346 -10.506 6.503 1.00 9.47 98 THR A CA 1
ATOM 740 C C . THR A 1 108 ? 23.548 -9.447 5.417 1.00 9.69 98 THR A C 1
ATOM 741 O O . THR A 1 108 ? 23.250 -8.257 5.627 1.00 10.22 98 THR A O 1
ATOM 745 N N . PHE A 1 109 ? 24.040 -9.892 4.263 1.00 9.67 99 PHE A N 1
ATOM 746 C CA . PHE A 1 109 ? 24.167 -9.040 3.086 1.00 9.72 99 PHE A CA 1
ATOM 747 C C . PHE A 1 109 ? 22.778 -8.731 2.480 1.00 9.80 99 PHE A C 1
ATOM 748 O O . PHE A 1 109 ? 22.492 -7.604 2.050 1.00 10.75 99 PHE A O 1
ATOM 756 N N . ASN A 1 110 ? 21.885 -9.720 2.514 1.00 10.34 100 ASN A N 1
ATOM 757 C CA . ASN A 1 110 ? 20.538 -9.523 1.999 1.00 10.91 100 ASN A CA 1
ATOM 758 C C . ASN A 1 110 ? 19.739 -8.462 2.744 1.00 11.17 100 ASN A C 1
ATOM 759 O O . ASN A 1 110 ? 18.778 -7.911 2.200 1.00 12.09 100 ASN A O 1
ATOM 764 N N . HIS A 1 111 ? 20.121 -8.184 3.987 1.00 10.79 101 HIS A N 1
ATOM 765 C CA . HIS A 1 111 ? 19.367 -7.222 4.793 1.00 10.40 101 HIS A CA 1
ATOM 766 C C . HIS A 1 111 ? 19.881 -5.794 4.732 1.00 10.28 101 HIS A C 1
ATOM 767 O O . HIS A 1 111 ? 19.328 -4.914 5.381 1.00 10.88 101 HIS A O 1
ATOM 774 N N . LEU A 1 112 ? 20.906 -5.556 3.912 1.00 10.37 102 LEU A N 1
ATOM 775 C CA . LEU A 1 112 ? 21.515 -4.239 3.831 1.00 9.65 102 LEU A CA 1
ATOM 776 C C . LEU A 1 112 ? 20.534 -3.165 3.382 1.00 9.80 102 LEU A C 1
ATOM 777 O O . LEU A 1 112 ? 20.567 -2.048 3.872 1.00 10.43 102 LEU A O 1
ATOM 782 N N . THR A 1 113 ? 19.668 -3.495 2.426 1.00 10.93 103 THR A N 1
ATOM 783 C CA . THR A 1 113 ? 18.779 -2.469 1.899 1.00 11.96 103 THR A CA 1
ATOM 784 C C . THR A 1 113 ? 17.857 -1.976 3.008 1.00 11.87 103 THR A C 1
ATOM 785 O O . THR A 1 113 ? 17.648 -0.779 3.173 1.00 12.01 103 THR A O 1
ATOM 789 N N . SER A 1 114 ? 17.334 -2.913 3.785 1.00 12.35 104 SER A N 1
ATOM 790 C CA . SER A 1 114 ? 16.437 -2.573 4.873 1.00 12.78 104 SER A CA 1
ATOM 791 C C . SER A 1 114 ? 17.110 -1.736 5.953 1.00 12.20 104 SER A C 1
ATOM 792 O O . SER A 1 114 ? 16.516 -0.785 6.464 1.00 12.42 104 SER A O 1
ATOM 795 N N . TRP A 1 115 ? 18.347 -2.086 6.314 1.00 12.02 105 TRP A N 1
ATOM 796 C CA . TRP A 1 115 ? 19.077 -1.272 7.284 1.00 11.60 105 TRP A CA 1
ATOM 797 C C . TRP A 1 115 ? 19.332 0.123 6.744 1.00 11.67 105 TRP A C 1
ATOM 798 O O . TRP A 1 115 ? 19.196 1.106 7.458 1.00 11.87 105 TRP A O 1
ATOM 809 N N . LEU A 1 116 ? 19.726 0.189 5.475 1.00 11.85 106 LEU A N 1
ATOM 810 C CA . LEU A 1 116 ? 20.029 1.469 4.833 1.00 12.41 106 LEU A CA 1
ATOM 811 C C . LEU A 1 116 ? 18.812 2.379 4.824 1.00 12.93 106 LEU A C 1
ATOM 812 O O . LEU A 1 116 ? 18.918 3.565 5.107 1.00 13.14 106 LEU A O 1
ATOM 817 N N . GLU A 1 117 ? 17.663 1.806 4.496 1.00 13.69 107 GLU A N 1
ATOM 818 C CA . GLU A 1 117 ? 16.406 2.559 4.455 1.00 15.46 107 GLU A CA 1
ATOM 819 C C . GLU A 1 117 ? 16.052 3.139 5.817 1.00 15.92 107 GLU A C 1
ATOM 820 O O . GLU A 1 117 ? 15.633 4.289 5.914 1.00 16.29 107 GLU A O 1
ATOM 826 N N . ASP A 1 118 ? 16.254 2.358 6.877 1.00 16.30 108 ASP A N 1
ATOM 827 C CA . ASP A 1 118 ? 16.053 2.878 8.235 1.00 17.62 108 ASP A CA 1
ATOM 828 C C . ASP A 1 118 ? 17.006 3.986 8.635 1.00 17.64 108 ASP A C 1
ATOM 829 O O . ASP A 1 118 ? 16.585 4.995 9.206 1.00 17.29 108 ASP A O 1
ATOM 834 N N . ALA A 1 119 ? 18.291 3.813 8.335 1.00 17.28 109 ALA A N 1
ATOM 835 C CA . ALA A 1 119 ? 19.278 4.868 8.551 1.00 18.11 109 ALA A CA 1
ATOM 836 C C . ALA A 1 119 ? 18.873 6.148 7.835 1.00 18.75 109 ALA A C 1
ATOM 837 O O . ALA A 1 119 ? 19.036 7.242 8.365 1.00 20.23 109 ALA A O 1
ATOM 839 N N . ARG A 1 120 ? 18.359 6.012 6.621 1.00 18.87 110 ARG A N 1
ATOM 840 C CA . ARG A 1 120 ? 18.006 7.195 5.847 1.00 19.50 110 ARG A CA 1
ATOM 841 C C . ARG A 1 120 ? 16.694 7.814 6.310 1.00 19.37 110 ARG A C 1
ATOM 842 O O . ARG A 1 120 ? 16.505 9.023 6.180 1.00 20.13 110 ARG A O 1
ATOM 850 N N . GLN A 1 121 ? 15.813 6.993 6.875 1.00 19.75 111 GLN A N 1
ATOM 851 C CA . GLN A 1 121 ? 14.544 7.482 7.430 1.00 20.23 111 GLN A CA 1
ATOM 852 C C . GLN A 1 121 ? 14.738 8.245 8.741 1.00 19.47 111 GLN A C 1
ATOM 853 O O . GLN A 1 121 ? 14.041 9.238 8.997 1.00 20.21 111 GLN A O 1
ATOM 859 N N . HIS A 1 122 ? 15.690 7.792 9.557 1.00 17.53 112 HIS A N 1
ATOM 860 C CA . HIS A 1 122 ? 15.809 8.277 10.926 1.00 16.48 112 HIS A CA 1
ATOM 861 C C . HIS A 1 122 ? 17.053 9.100 11.231 1.00 15.68 112 HIS A C 1
ATOM 862 O O . HIS A 1 122 ? 17.146 9.688 12.300 1.00 15.99 112 HIS A O 1
ATOM 869 N N . SER A 1 123 ? 18.021 9.124 10.314 1.00 15.31 113 SER A N 1
ATOM 870 C CA . SER A 1 123 ? 19.207 9.958 10.489 1.00 16.55 113 SER A CA 1
ATOM 871 C C . SER A 1 123 ? 19.190 11.117 9.504 1.00 16.44 113 SER A C 1
ATOM 872 O O . SER A 1 123 ? 18.390 11.137 8.555 1.00 16.12 113 SER A O 1
ATOM 875 N N . SER A 1 124 ? 20.089 12.070 9.720 1.00 16.89 114 SER A N 1
ATOM 876 C CA . SER A 1 124 ? 20.186 13.234 8.842 1.00 18.37 114 SER A CA 1
ATOM 877 C C . SER A 1 124 ? 20.622 12.827 7.440 1.00 18.21 114 SER A C 1
ATOM 878 O O . SER A 1 124 ? 21.438 11.907 7.274 1.00 18.32 114 SER A O 1
ATOM 881 N N . SER A 1 125 ? 20.093 13.524 6.434 1.00 18.05 115 SER A N 1
ATOM 882 C CA . SER A 1 125 ? 20.419 13.247 5.038 1.00 18.24 115 SER A CA 1
ATOM 883 C C . SER A 1 125 ? 21.911 13.417 4.753 1.00 17.29 115 SER A C 1
ATOM 884 O O . SER A 1 125 ? 22.429 12.829 3.795 1.00 17.79 115 SER A O 1
ATOM 887 N N . ASN A 1 126 ? 22.592 14.197 5.599 1.00 16.42 116 ASN A N 1
ATOM 888 C CA . ASN A 1 126 ? 24.030 14.465 5.434 1.00 16.08 116 ASN A CA 1
ATOM 889 C C . ASN A 1 126 ? 24.957 13.385 6.004 1.00 14.73 116 ASN A C 1
ATOM 890 O O . ASN A 1 126 ? 26.174 13.435 5.797 1.00 14.70 116 ASN A O 1
ATOM 895 N N . MET A 1 127 ? 24.373 12.422 6.717 1.00 12.82 117 MET A N 1
ATOM 896 C CA . MET A 1 127 ? 25.150 11.353 7.345 1.00 11.48 117 MET A CA 1
ATOM 897 C C . MET A 1 127 ? 25.967 10.598 6.304 1.00 11.14 117 MET A C 1
ATOM 898 O O . MET A 1 127 ? 25.438 10.171 5.278 1.00 11.50 117 MET A O 1
ATOM 903 N N . VAL A 1 128 ? 27.253 10.422 6.592 1.00 10.33 118 VAL A N 1
ATOM 904 C CA . VAL A 1 128 ? 28.133 9.655 5.736 1.00 9.39 118 VAL A CA 1
ATOM 905 C C . VAL A 1 128 ? 28.042 8.183 6.133 1.00 9.29 118 VAL A C 1
ATOM 906 O O . VAL A 1 128 ? 28.268 7.834 7.294 1.00 9.86 118 VAL A O 1
ATOM 910 N N . ILE A 1 129 ? 27.725 7.331 5.155 1.00 9.17 119 ILE A N 1
ATOM 911 C CA . ILE A 1 129 ? 27.577 5.896 5.384 1.00 9.01 119 ILE A CA 1
ATOM 912 C C . ILE A 1 129 ? 28.664 5.126 4.660 1.00 9.35 119 ILE A C 1
ATOM 913 O O . ILE A 1 129 ? 28.854 5.304 3.445 1.00 9.77 119 ILE A O 1
ATOM 918 N N . MET A 1 130 ? 29.383 4.287 5.405 1.00 8.97 120 MET A N 1
ATOM 919 C CA . MET A 1 130 ? 30.359 3.379 4.805 1.00 10.84 120 MET A CA 1
ATOM 920 C C . MET A 1 130 ? 29.852 1.967 4.962 1.00 9.91 120 MET A C 1
ATOM 921 O O . MET A 1 130 ? 29.491 1.547 6.077 1.00 9.10 120 MET A O 1
ATOM 926 N N . LEU A 1 131 ? 29.800 1.259 3.833 1.00 8.99 121 LEU A N 1
ATOM 927 C CA . LEU A 1 131 ? 29.447 -0.144 3.821 1.00 8.29 121 LEU A CA 1
ATOM 928 C C . LEU A 1 131 ? 30.677 -0.961 4.209 1.00 8.33 121 LEU A C 1
ATOM 929 O O . LEU A 1 131 ? 31.773 -0.727 3.678 1.00 8.44 121 LEU A O 1
ATOM 934 N N . ILE A 1 132 ? 30.485 -1.910 5.128 1.00 7.22 122 ILE A N 1
ATOM 935 C CA . ILE A 1 132 ? 31.576 -2.724 5.646 1.00 7.82 122 ILE A CA 1
ATOM 936 C C . ILE A 1 132 ? 31.246 -4.193 5.519 1.00 8.01 122 ILE A C 1
ATOM 937 O O . ILE A 1 132 ? 30.222 -4.650 6.026 1.00 7.67 122 ILE A O 1
ATOM 942 N N . GLY A 1 133 ? 32.130 -4.936 4.847 1.00 8.00 123 GLY A N 1
ATOM 943 C CA . GLY A 1 133 ? 32.060 -6.393 4.875 1.00 7.64 123 GLY A CA 1
ATOM 944 C C . GLY A 1 133 ? 33.054 -6.870 5.903 1.00 7.64 123 GLY A C 1
ATOM 945 O O . GLY A 1 133 ? 34.260 -6.827 5.663 1.00 8.21 123 GLY A O 1
ATOM 946 N N . ASN A 1 134 ? 32.549 -7.278 7.063 1.00 7.03 124 ASN A N 1
ATOM 947 C CA . ASN A 1 134 ? 33.406 -7.658 8.182 1.00 7.24 124 ASN A CA 1
ATOM 948 C C . ASN A 1 134 ? 33.703 -9.160 8.198 1.00 7.58 124 ASN A C 1
ATOM 949 O O . ASN A 1 134 ? 33.023 -9.959 7.539 1.00 8.07 124 ASN A O 1
ATOM 954 N N . LYS A 1 135 ? 34.715 -9.510 8.992 1.00 7.79 125 LYS A N 1
ATOM 955 C CA . LYS A 1 135 ? 35.250 -10.877 9.137 1.00 8.43 125 LYS A CA 1
ATOM 956 C C . LYS A 1 135 ? 36.085 -11.317 7.940 1.00 9.16 125 LYS A C 1
ATOM 957 O O . LYS A 1 135 ? 36.073 -12.500 7.562 1.00 9.49 125 LYS A O 1
ATOM 963 N N . SER A 1 136 ? 36.822 -10.369 7.357 1.00 9.58 126 SER A N 1
ATOM 964 C CA . SER A 1 136 ? 37.661 -10.675 6.181 1.00 10.80 126 SER A CA 1
ATOM 965 C C . SER A 1 136 ? 38.756 -11.697 6.477 1.00 11.49 126 SER A C 1
ATOM 966 O O . SER A 1 136 ? 39.329 -12.276 5.548 1.00 12.89 126 SER A O 1
ATOM 969 N N . ASP A 1 137 ? 39.053 -11.909 7.754 1.00 11.71 127 ASP A N 1
ATOM 970 C CA . ASP A 1 137 ? 40.025 -12.938 8.139 1.00 12.28 127 ASP A CA 1
ATOM 971 C C . ASP A 1 137 ? 39.518 -14.365 7.869 1.00 12.70 127 ASP A C 1
ATOM 972 O O . ASP A 1 137 ? 40.313 -15.316 7.840 1.00 13.87 127 ASP A O 1
ATOM 977 N N . LEU A 1 138 ? 38.206 -14.516 7.688 1.00 11.55 128 LEU A N 1
ATOM 978 C CA . LEU A 1 138 ? 37.585 -15.818 7.492 1.00 11.92 128 LEU A CA 1
ATOM 979 C C . LEU A 1 138 ? 37.399 -16.081 5.995 1.00 12.32 128 LEU A C 1
ATOM 980 O O . LEU A 1 138 ? 36.322 -16.451 5.523 1.00 12.52 128 LEU A O 1
ATOM 985 N N . GLU A 1 139 ? 38.486 -15.895 5.249 1.00 13.56 129 GLU A N 1
ATOM 986 C CA . GLU A 1 139 ? 38.433 -15.990 3.793 1.00 14.37 129 GLU A CA 1
ATOM 987 C C . GLU A 1 139 ? 37.922 -17.352 3.309 1.00 15.01 129 GLU A C 1
ATOM 988 O O . GLU A 1 139 ? 37.126 -17.423 2.368 1.00 15.12 129 GLU A O 1
ATOM 994 N N . SER A 1 140 ? 38.341 -18.419 3.983 1.00 15.62 130 SER A N 1
ATOM 995 C CA . SER A 1 140 ? 37.926 -19.777 3.607 1.00 16.54 130 SER A CA 1
ATOM 996 C C . SER A 1 140 ? 36.427 -20.013 3.791 1.00 16.54 130 SER A C 1
ATOM 997 O O . SER A 1 140 ? 35.874 -20.965 3.238 1.00 17.76 130 SER A O 1
ATOM 1000 N N . ARG A 1 141 ? 35.779 -19.129 4.550 1.00 16.01 131 ARG A N 1
ATOM 1001 C CA . ARG A 1 141 ? 34.344 -19.230 4.799 1.00 15.77 131 ARG A CA 1
ATOM 1002 C C . ARG A 1 141 ? 33.539 -18.167 4.045 1.00 14.46 131 ARG A C 1
ATOM 1003 O O . ARG A 1 141 ? 32.339 -18.004 4.276 1.00 14.03 131 ARG A O 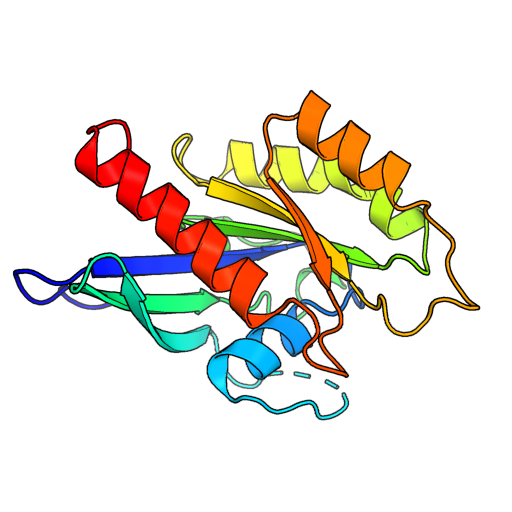1
ATOM 1011 N N . ARG A 1 142 ? 34.201 -17.442 3.151 1.00 12.83 132 ARG A N 1
ATOM 1012 C CA . ARG A 1 142 ? 33.539 -16.371 2.399 1.00 12.71 132 ARG A CA 1
ATOM 1013 C C . ARG A 1 142 ? 32.268 -16.861 1.691 1.00 13.30 132 ARG A C 1
ATOM 1014 O O . ARG A 1 142 ? 32.291 -17.877 0.984 1.00 14.80 132 ARG A O 1
ATOM 1022 N N . ASP A 1 143 ? 31.178 -16.117 1.881 1.00 13.55 133 ASP A N 1
ATOM 1023 C CA . ASP A 1 143 ? 29.838 -16.410 1.326 1.00 14.40 133 ASP A CA 1
ATOM 1024 C C . ASP A 1 143 ? 29.330 -15.244 0.465 1.00 14.33 133 ASP A C 1
ATOM 1025 O O . ASP A 1 143 ? 28.317 -15.377 -0.236 1.00 15.53 133 ASP A O 1
ATOM 1030 N N . VAL A 1 144 ? 30.012 -14.098 0.553 1.00 12.69 134 VAL A N 1
ATOM 1031 C CA . VAL A 1 144 ? 29.702 -12.892 -0.283 1.00 11.96 134 VAL A CA 1
ATOM 1032 C C . VAL A 1 144 ? 30.977 -12.378 -0.950 1.00 11.48 134 VAL A C 1
ATOM 1033 O O . VAL A 1 144 ? 31.951 -12.067 -0.280 1.00 11.04 134 VAL A O 1
ATOM 1037 N N . LYS A 1 145 ? 30.979 -12.282 -2.274 1.00 11.42 135 LYS A N 1
ATOM 1038 C CA . LYS A 1 145 ? 32.183 -11.826 -2.974 1.00 12.48 135 LYS A CA 1
ATOM 1039 C C . LYS A 1 145 ? 32.406 -10.347 -2.749 1.00 12.97 135 LYS A C 1
ATOM 1040 O O . LYS A 1 145 ? 31.437 -9.590 -2.627 1.00 13.13 135 LYS A O 1
ATOM 1046 N N . ARG A 1 146 ? 33.673 -9.932 -2.701 1.00 12.58 136 ARG A N 1
ATOM 1047 C CA . ARG A 1 146 ? 34.019 -8.523 -2.506 1.00 13.44 136 ARG A CA 1
ATOM 1048 C C . ARG A 1 146 ? 33.285 -7.635 -3.510 1.00 13.82 136 ARG A C 1
ATOM 1049 O O . ARG A 1 146 ? 32.727 -6.600 -3.140 1.00 14.12 136 ARG A O 1
ATOM 1057 N N . GLU A 1 147 ? 33.271 -8.070 -4.773 1.00 13.55 137 GLU A N 1
ATOM 1058 C CA . GLU A 1 147 ? 32.568 -7.363 -5.862 1.00 14.57 137 GLU A CA 1
ATOM 1059 C C . GLU A 1 147 ? 31.078 -7.083 -5.561 1.00 12.97 137 GLU A C 1
ATOM 1060 O O . GLU A 1 147 ? 30.510 -6.112 -6.048 1.00 12.83 137 GLU A O 1
ATOM 1066 N N . GLU A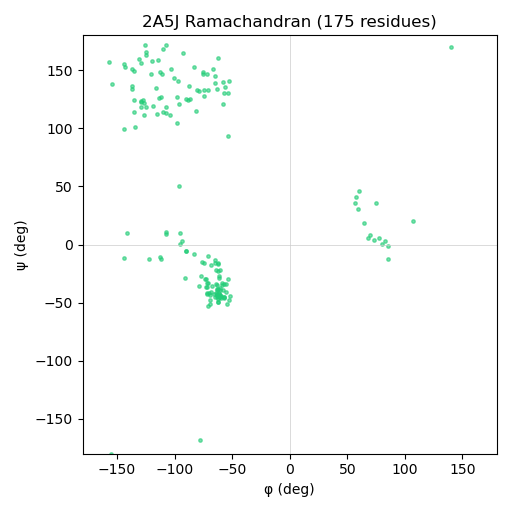 1 148 ? 30.442 -7.942 -4.772 1.00 12.49 138 GLU A N 1
ATOM 1067 C CA . GLU A 1 148 ? 29.029 -7.749 -4.465 1.00 12.19 138 GLU A CA 1
ATOM 1068 C C . GLU A 1 148 ? 28.849 -6.566 -3.529 1.00 12.07 138 GLU A C 1
ATOM 1069 O O . GLU A 1 148 ? 27.922 -5.774 -3.689 1.00 12.44 138 GLU A O 1
ATOM 1075 N N . GLY A 1 149 ? 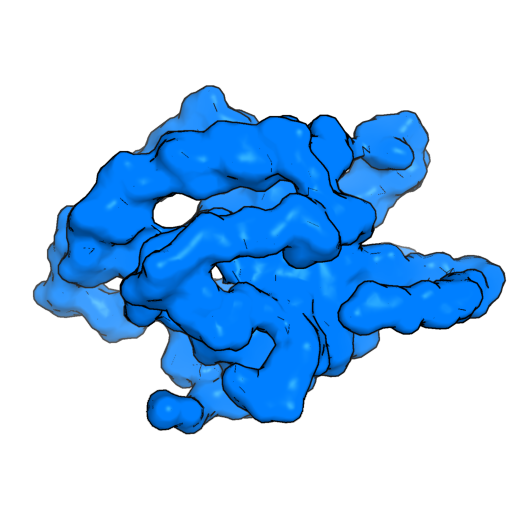29.742 -6.465 -2.543 1.00 11.29 139 GLY A N 1
ATOM 1076 C CA . GLY A 1 149 ? 29.767 -5.307 -1.661 1.00 11.17 139 GLY A CA 1
ATOM 1077 C C . GLY A 1 149 ? 30.077 -4.024 -2.407 1.00 10.84 139 GLY A C 1
ATOM 1078 O O . GLY A 1 149 ? 29.416 -3.011 -2.223 1.00 11.44 139 GLY A O 1
ATOM 1079 N N . GLU A 1 150 ? 31.082 -4.085 -3.277 1.00 11.11 140 GLU A N 1
ATOM 1080 C CA . GLU A 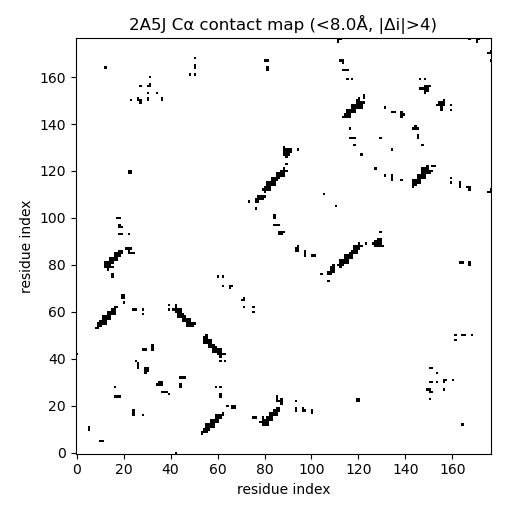1 150 ? 31.463 -2.924 -4.082 1.00 11.74 140 GLU A CA 1
ATOM 1081 C C . GLU A 1 150 ? 30.274 -2.422 -4.896 1.00 11.23 140 GLU A C 1
ATOM 1082 O O . GLU A 1 150 ? 30.024 -1.219 -4.952 1.00 11.96 140 GLU A O 1
ATOM 1088 N N . ALA A 1 151 ? 29.549 -3.349 -5.520 1.00 11.54 141 ALA A N 1
ATOM 1089 C CA . ALA A 1 151 ? 28.422 -2.981 -6.369 1.00 11.91 141 ALA A CA 1
ATOM 1090 C C . ALA A 1 151 ? 27.299 -2.339 -5.556 1.00 11.71 141 ALA A C 1
ATOM 1091 O O . ALA A 1 151 ? 26.700 -1.339 -5.974 1.00 12.86 141 ALA A O 1
ATOM 1093 N N . PHE A 1 152 ? 27.008 -2.913 -4.390 1.00 11.17 142 PHE A N 1
ATOM 1094 C CA . PHE A 1 152 ? 25.972 -2.352 -3.533 1.00 11.34 142 PHE A CA 1
ATOM 1095 C C . PHE A 1 152 ? 26.333 -0.920 -3.139 1.00 11.57 142 PHE A C 1
ATOM 1096 O O . PHE A 1 152 ? 25.499 -0.010 -3.172 1.00 11.63 142 PHE A O 1
ATOM 1104 N N . ALA A 1 153 ? 27.594 -0.715 -2.766 1.00 10.79 143 ALA A N 1
ATOM 1105 C CA . ALA A 1 153 ? 28.034 0.603 -2.367 1.00 11.56 143 ALA A CA 1
ATOM 1106 C C . ALA A 1 153 ? 27.858 1.627 -3.498 1.00 12.66 143 ALA A C 1
ATOM 1107 O O . ALA A 1 153 ? 27.343 2.718 -3.281 1.00 12.84 143 ALA A O 1
ATOM 1109 N N . ARG A 1 154 ? 28.271 1.259 -4.708 1.00 13.82 144 ARG A N 1
ATOM 1110 C CA . ARG A 1 154 ? 28.129 2.174 -5.846 1.00 14.78 144 ARG A CA 1
ATOM 1111 C C . ARG A 1 154 ? 26.684 2.537 -6.121 1.00 15.41 144 ARG A C 1
ATOM 1112 O O . ARG A 1 154 ? 26.364 3.707 -6.351 1.00 15.72 144 ARG A O 1
ATOM 1120 N N . GLU A 1 155 ? 25.820 1.523 -6.085 1.00 15.53 145 GLU A N 1
ATOM 1121 C CA . GLU A 1 155 ? 24.391 1.723 -6.317 1.00 16.75 145 GLU A CA 1
ATOM 1122 C C . GLU A 1 155 ? 23.773 2.701 -5.323 1.00 16.67 145 GLU A C 1
ATOM 1123 O O . GLU A 1 155 ? 22.860 3.466 -5.663 1.00 17.58 145 GLU A O 1
ATOM 1129 N N . HIS A 1 156 ? 24.268 2.678 -4.087 1.00 16.17 146 HIS A N 1
ATOM 1130 C CA . HIS A 1 156 ? 23.675 3.489 -3.025 1.00 16.34 146 HIS A CA 1
ATOM 1131 C C . HIS A 1 156 ? 24.516 4.692 -2.591 1.00 16.63 146 HIS A C 1
ATOM 1132 O O . HIS A 1 156 ? 24.200 5.348 -1.601 1.00 17.26 146 HIS A O 1
ATOM 1139 N N . GLY A 1 157 ? 25.562 4.998 -3.355 1.00 16.84 147 GLY A N 1
ATOM 1140 C CA . GLY A 1 157 ? 26.434 6.143 -3.065 1.00 17.94 147 GLY A CA 1
ATOM 1141 C C . GLY A 1 157 ? 27.107 6.032 -1.712 1.00 18.52 147 GLY A C 1
ATOM 1142 O O . GLY A 1 157 ? 27.126 6.987 -0.924 1.00 19.93 147 GLY A O 1
ATOM 1143 N N . LEU A 1 158 ? 27.642 4.844 -1.436 1.00 17.53 148 LEU A N 1
ATOM 1144 C CA . LEU A 1 158 ? 28.367 4.606 -0.201 1.00 16.65 148 LEU A CA 1
ATOM 1145 C C . LEU A 1 158 ? 29.825 4.328 -0.492 1.00 16.73 148 LEU A C 1
ATOM 1146 O O . LEU A 1 158 ? 30.191 3.937 -1.600 1.00 17.23 148 LEU A O 1
ATOM 1151 N N . ILE A 1 159 ? 30.643 4.541 0.531 1.00 16.14 149 ILE A N 1
ATOM 1152 C CA . ILE A 1 159 ? 32.023 4.085 0.538 1.00 16.29 149 ILE A CA 1
ATOM 1153 C C . ILE A 1 159 ? 32.022 2.608 0.972 1.00 13.91 149 ILE A C 1
ATOM 1154 O O . ILE A 1 159 ? 31.114 2.189 1.671 1.00 13.60 149 ILE A O 1
ATOM 1159 N N . PHE A 1 160 ? 33.017 1.820 0.550 1.00 12.87 150 PHE A N 1
ATOM 1160 C CA . PHE A 1 160 ? 33.067 0.387 0.907 1.00 12.23 150 PHE A CA 1
ATOM 1161 C C . PHE A 1 160 ? 34.451 -0.065 1.309 1.00 12.14 150 PHE A C 1
ATOM 1162 O O . PHE A 1 160 ? 35.437 0.285 0.655 1.00 13.16 150 PHE A O 1
ATOM 1170 N N . MET A 1 161 ? 34.522 -0.849 2.383 1.00 10.67 151 MET A N 1
ATOM 1171 C CA . MET A 1 161 ? 35.743 -1.577 2.746 1.00 12.60 151 MET A CA 1
ATOM 1172 C C . MET A 1 161 ? 35.385 -2.940 3.307 1.00 10.64 151 MET A C 1
ATOM 1173 O O . MET A 1 161 ? 34.319 -3.106 3.884 1.00 9.50 151 MET A O 1
ATOM 1178 N N . GLU A 1 162 ? 36.287 -3.907 3.166 1.00 9.79 152 GLU A N 1
ATOM 1179 C CA . GLU A 1 162 ? 36.218 -5.124 3.969 1.00 9.42 152 GLU A CA 1
ATOM 1180 C C . GLU A 1 162 ? 37.164 -4.961 5.145 1.00 9.63 152 GLU A C 1
ATOM 1181 O O . GLU A 1 162 ? 38.257 -4.369 5.014 1.00 9.60 152 GLU A O 1
ATOM 1187 N N . THR A 1 163 ? 36.715 -5.447 6.302 1.00 8.58 153 THR A N 1
ATOM 1188 C CA . THR A 1 163 ? 37.442 -5.304 7.554 1.00 8.83 153 THR A CA 1
ATOM 1189 C C . THR A 1 163 ? 37.552 -6.633 8.291 1.00 8.53 153 THR A C 1
ATOM 1190 O O . THR A 1 163 ? 36.789 -7.576 8.043 1.00 8.40 153 THR A O 1
ATOM 1194 N N . SER A 1 164 ? 38.522 -6.703 9.200 1.00 8.74 154 SER A N 1
ATOM 1195 C CA . SER A 1 164 ? 38.507 -7.722 10.240 1.00 8.81 154 SER A CA 1
ATOM 1196 C C . SER A 1 164 ? 38.652 -7.067 11.607 1.00 9.26 154 SER A C 1
ATOM 1197 O O . SER A 1 164 ? 39.712 -6.536 11.945 1.00 9.28 154 SER A O 1
ATOM 1200 N N . ALA A 1 165 ? 37.588 -7.107 12.403 1.00 9.12 155 ALA A N 1
ATOM 1201 C CA . ALA A 1 165 ? 37.685 -6.641 13.781 1.00 10.06 155 ALA A CA 1
ATOM 1202 C C . ALA A 1 165 ? 38.705 -7.468 14.572 1.00 10.94 155 ALA A C 1
ATOM 1203 O O . ALA A 1 165 ? 39.329 -6.958 15.510 1.00 11.55 155 ALA A O 1
ATOM 1205 N N . LYS A 1 166 ? 38.882 -8.728 14.174 1.00 12.08 156 LYS A N 1
ATOM 1206 C CA . LYS A 1 166 ? 39.796 -9.628 14.872 1.00 13.66 156 LYS A CA 1
ATOM 1207 C C . LYS A 1 166 ? 41.258 -9.263 14.638 1.00 14.60 156 LYS A C 1
ATOM 1208 O O . LYS A 1 166 ? 42.017 -9.076 15.595 1.00 15.97 156 LYS A O 1
ATOM 1214 N N . THR A 1 167 ? 41.653 -9.140 13.376 1.00 14.41 157 THR A N 1
ATOM 1215 C CA . THR A 1 167 ? 43.048 -8.823 13.049 1.00 14.77 157 THR A CA 1
ATOM 1216 C C . THR A 1 167 ? 43.317 -7.329 12.959 1.00 14.76 157 THR A C 1
ATOM 1217 O O . THR A 1 167 ? 44.468 -6.913 12.781 1.00 15.29 157 THR A O 1
ATOM 1221 N N . ALA A 1 168 ? 42.248 -6.535 13.068 1.00 14.73 158 ALA A N 1
ATOM 1222 C CA . ALA A 1 168 ? 42.272 -5.072 12.889 1.00 14.08 158 ALA A CA 1
ATOM 1223 C C . ALA A 1 168 ? 42.427 -4.572 11.437 1.00 14.29 158 ALA A C 1
ATOM 1224 O O . ALA A 1 168 ? 42.484 -3.357 11.203 1.00 13.27 158 ALA A O 1
ATOM 1226 N N . CYS A 1 169 ? 42.451 -5.486 10.464 1.00 13.62 159 CYS A N 1
ATOM 1227 C CA . CYS A 1 169 ? 42.647 -5.105 9.075 1.00 13.79 159 CYS A CA 1
ATOM 1228 C C . CYS A 1 169 ? 41.572 -4.121 8.646 1.00 13.23 159 CYS A C 1
ATOM 1229 O O . CYS A 1 169 ? 40.371 -4.424 8.716 1.00 12.87 159 CYS A O 1
ATOM 1232 N N . ASN A 1 170 ? 42.030 -2.946 8.225 1.00 12.50 160 ASN A N 1
ATOM 1233 C CA . ASN A 1 170 ? 41.196 -1.870 7.692 1.00 12.06 160 ASN A CA 1
ATOM 1234 C C . ASN A 1 170 ? 40.258 -1.192 8.679 1.00 11.43 160 ASN A C 1
ATOM 1235 O O . ASN A 1 170 ? 39.467 -0.344 8.276 1.00 11.01 160 ASN A O 1
ATOM 1240 N N . VAL A 1 171 ? 40.355 -1.543 9.958 1.00 10.85 161 VAL A N 1
ATOM 1241 C CA . VAL A 1 171 ? 39.428 -0.972 10.949 1.00 10.53 161 VAL A CA 1
ATOM 1242 C C . VAL A 1 171 ? 39.712 0.518 11.159 1.00 11.22 161 VAL A C 1
ATOM 1243 O O . VAL A 1 171 ? 38.795 1.343 11.069 1.00 10.89 161 VAL A O 1
ATOM 1247 N N . GLU A 1 172 ? 40.971 0.868 11.423 1.00 11.75 162 GLU A N 1
ATOM 1248 C CA . GLU A 1 172 ? 41.331 2.281 11.535 1.00 12.66 162 GLU A CA 1
ATOM 1249 C C . GLU A 1 172 ? 40.882 3.059 10.304 1.00 12.08 162 GLU A C 1
ATOM 1250 O O . GLU A 1 172 ? 40.271 4.127 10.400 1.00 12.50 162 GLU A O 1
ATOM 1256 N N . GLU A 1 173 ? 41.187 2.508 9.135 1.00 11.62 163 GLU A N 1
ATOM 1257 C CA . GLU A 1 173 ? 40.869 3.160 7.883 1.00 12.47 163 GLU A CA 1
ATOM 1258 C C . GLU A 1 173 ? 39.369 3.379 7.709 1.00 11.30 163 GLU A C 1
ATOM 1259 O O . GLU A 1 173 ? 38.948 4.411 7.183 1.00 12.81 163 GLU A O 1
ATOM 1265 N N . ALA A 1 174 ? 38.564 2.417 8.153 1.00 11.70 164 ALA A N 1
ATOM 1266 C CA . ALA A 1 174 ? 37.119 2.539 8.005 1.00 10.77 164 ALA A CA 1
ATOM 1267 C C . ALA A 1 174 ? 36.633 3.744 8.791 1.00 10.97 164 ALA A C 1
ATOM 1268 O O . ALA A 1 174 ? 35.912 4.602 8.274 1.00 12.06 164 ALA A O 1
ATOM 1270 N N . PHE A 1 175 ? 37.058 3.838 10.042 1.00 10.73 165 PHE A N 1
ATOM 1271 C CA . PHE A 1 175 ? 36.591 4.925 10.885 1.00 10.64 165 PHE A CA 1
ATOM 1272 C C . PHE A 1 175 ? 37.195 6.269 10.473 1.00 10.91 165 PHE A C 1
ATOM 1273 O O . PHE A 1 175 ? 36.501 7.289 10.411 1.00 11.68 165 PHE A O 1
ATOM 1281 N N . ILE A 1 176 ? 38.499 6.272 10.176 1.00 11.10 166 ILE A N 1
ATOM 1282 C CA . ILE A 1 176 ? 39.178 7.511 9.781 1.00 11.97 166 ILE A CA 1
ATOM 1283 C C . ILE A 1 176 ? 38.713 8.030 8.418 1.00 11.04 166 ILE A C 1
ATOM 1284 O O . ILE A 1 176 ? 38.508 9.241 8.232 1.00 11.68 166 ILE A O 1
ATOM 1289 N N . ASN A 1 177 ? 38.523 7.127 7.453 1.00 11.49 167 ASN A N 1
ATOM 1290 C CA . ASN A 1 177 ? 38.096 7.568 6.135 1.00 11.60 167 ASN A CA 1
ATOM 1291 C C . ASN A 1 177 ? 36.683 8.132 6.152 1.00 11.10 167 ASN A C 1
ATOM 1292 O O . ASN A 1 177 ? 36.382 9.079 5.439 1.00 11.34 167 ASN A O 1
ATOM 1297 N N . THR A 1 178 ? 35.820 7.547 6.988 1.00 10.64 168 THR A N 1
ATOM 1298 C CA . THR A 1 178 ? 34.485 8.082 7.187 1.00 10.52 168 THR A CA 1
ATOM 1299 C C . THR A 1 178 ? 34.586 9.488 7.780 1.00 10.00 168 THR A C 1
ATOM 1300 O O . THR A 1 178 ? 33.913 10.411 7.305 1.00 9.68 168 THR A O 1
ATOM 1304 N N . ALA A 1 179 ? 35.468 9.655 8.773 1.00 9.86 169 ALA A N 1
ATOM 1305 C CA . ALA A 1 179 ? 35.662 10.977 9.386 1.00 10.03 169 ALA A CA 1
ATOM 1306 C C . ALA A 1 179 ? 36.204 12.017 8.407 1.00 10.37 169 ALA A C 1
ATOM 1307 O O . ALA A 1 179 ? 35.799 13.184 8.453 1.00 11.33 169 ALA A O 1
ATOM 1309 N N . LYS A 1 180 ? 37.111 11.587 7.524 1.00 10.76 170 LYS A N 1
ATOM 1310 C CA . LYS A 1 180 ? 37.671 12.499 6.517 1.00 12.35 170 LYS A CA 1
ATOM 1311 C C . LYS A 1 180 ? 36.573 13.007 5.586 1.00 12.40 170 LYS A C 1
ATOM 1312 O O . LYS A 1 180 ? 36.552 14.192 5.202 1.00 12.83 170 LYS A O 1
ATOM 1318 N N . GLU A 1 181 ? 35.642 12.119 5.244 1.00 12.58 171 GLU A N 1
ATOM 1319 C CA . GLU A 1 181 ? 34.531 12.482 4.378 1.00 13.10 171 GLU A CA 1
ATOM 1320 C C . GLU A 1 181 ? 33.559 13.439 5.070 1.00 12.54 171 GLU A C 1
ATOM 1321 O O . GLU A 1 181 ? 33.118 14.422 4.472 1.00 12.91 171 GLU A O 1
ATOM 1327 N N . ILE A 1 182 ? 33.233 13.169 6.339 1.00 11.66 172 ILE A N 1
ATOM 1328 C CA . ILE A 1 182 ? 32.342 14.062 7.091 1.00 11.82 172 ILE A CA 1
ATOM 1329 C C . ILE A 1 182 ? 32.980 15.446 7.164 1.00 11.93 172 ILE A C 1
ATOM 1330 O O . ILE A 1 182 ? 32.316 16.458 6.944 1.00 12.50 172 ILE A O 1
ATOM 1335 N N . TYR A 1 183 ? 34.276 15.463 7.479 1.00 12.45 173 TYR A N 1
ATOM 1336 C CA . TYR A 1 183 ? 35.020 16.715 7.604 1.00 13.75 173 TYR A CA 1
ATOM 1337 C C . TYR A 1 183 ? 35.024 17.463 6.275 1.00 14.61 173 TYR A C 1
ATOM 1338 O O . TYR A 1 183 ? 34.806 18.671 6.257 1.00 14.53 173 TYR A O 1
ATOM 1347 N N . ARG A 1 184 ? 35.229 16.740 5.175 1.00 15.59 174 ARG A N 1
ATOM 1348 C CA . ARG A 1 184 ? 35.182 17.340 3.835 1.00 17.57 174 ARG A CA 1
ATOM 1349 C C . ARG A 1 184 ? 33.839 18.018 3.557 1.00 17.45 174 ARG A C 1
ATOM 1350 O O . ARG A 1 184 ? 33.796 19.151 3.055 1.00 17.79 174 ARG A O 1
ATOM 1358 N N . LYS A 1 185 ? 32.745 17.340 3.905 1.00 17.56 175 LYS A N 1
ATOM 1359 C CA . LYS A 1 185 ? 31.405 17.901 3.727 1.00 18.25 175 LYS A CA 1
ATOM 1360 C C . LYS A 1 185 ? 31.199 19.158 4.573 1.00 18.29 175 LYS A C 1
ATOM 1361 O O . LYS A 1 185 ? 30.575 20.116 4.121 1.00 18.60 175 LYS A O 1
ATOM 1367 N N . ILE A 1 186 ? 31.722 19.147 5.799 1.00 17.78 176 ILE A N 1
ATOM 1368 C CA . ILE A 1 186 ? 31.637 20.315 6.673 1.00 18.96 176 ILE A CA 1
ATOM 1369 C C . ILE A 1 186 ? 32.377 21.499 6.034 1.00 20.19 176 ILE A C 1
ATOM 1370 O O . ILE A 1 186 ? 31.826 22.607 5.930 1.00 20.25 176 ILE A O 1
ATOM 1375 N N . GLN A 1 187 ? 33.609 21.259 5.587 1.00 21.44 177 GLN A N 1
ATOM 1376 C CA . GLN A 1 187 ? 34.419 22.327 4.985 1.00 23.45 177 GLN A CA 1
ATOM 1377 C C . GLN A 1 187 ? 33.820 22.869 3.683 1.00 24.47 177 GLN A C 1
ATOM 1378 O O . GLN A 1 187 ? 34.121 24.001 3.275 1.00 25.20 177 GLN A O 1
ATOM 1384 N N . GLN A 1 188 ? 32.967 22.064 3.049 1.00 25.44 178 GLN A N 1
ATOM 1385 C CA . GLN A 1 188 ? 32.266 22.461 1.827 1.00 26.95 178 GLN A CA 1
ATOM 1386 C C . GLN A 1 188 ? 30.866 23.013 2.095 1.00 27.66 178 GLN A C 1
ATOM 1387 O O . GLN A 1 188 ? 30.147 23.367 1.157 1.00 28.28 178 GLN A O 1
ATOM 1393 N N . GLY A 1 189 ? 30.474 23.081 3.365 1.00 28.59 179 GLY A N 1
ATOM 1394 C CA . GLY A 1 189 ? 29.122 23.509 3.731 1.00 29.48 179 GLY A CA 1
ATOM 1395 C C . GLY A 1 189 ? 28.023 22.573 3.243 1.00 30.20 179 GLY A C 1
ATOM 1396 O O . GLY A 1 189 ? 26.849 22.963 3.176 1.00 30.78 179 GLY A O 1
ATOM 1397 N N . LEU A 1 190 ? 28.407 21.342 2.900 1.00 30.44 180 LEU A N 1
ATOM 1398 C CA . LEU A 1 190 ? 27.489 20.318 2.386 1.00 30.68 180 LEU A CA 1
ATOM 1399 C C . LEU A 1 190 ? 26.999 19.392 3.492 1.00 30.44 180 LEU A C 1
ATOM 1400 O O . LEU A 1 190 ? 26.364 18.364 3.228 1.00 30.71 180 LEU A O 1
ATOM 1405 N N . PHE A 1 191 ? 27.296 19.759 4.735 1.00 30.26 181 PHE A N 1
ATOM 1406 C CA . PHE A 1 191 ? 26.929 18.938 5.877 1.00 29.88 181 PHE A CA 1
ATOM 1407 C C . PHE A 1 191 ? 25.840 19.605 6.712 1.00 30.39 181 PHE A C 1
ATOM 1408 O O . PHE A 1 191 ? 26.104 20.578 7.414 1.00 31.00 181 PHE A O 1
#

Solvent-accessible surface area: 9076 Å² total; per-residue (Å²): 79,103,51,56,180,6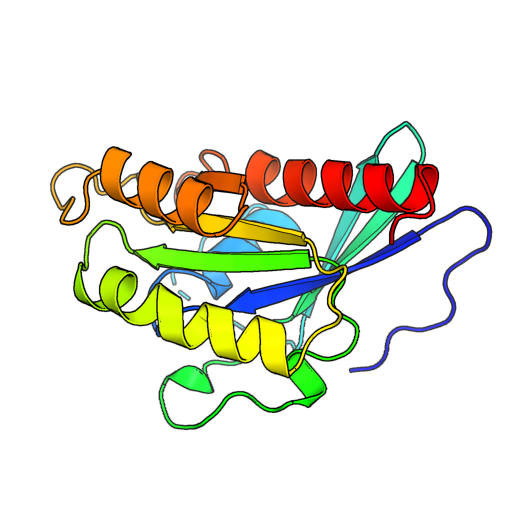7,95,248,60,23,63,43,4,18,0,0,4,0,1,24,64,45,0,14,14,38,35,0,0,54,17,2,22,74,136,137,70,132,150,83,83,83,96,54,12,46,48,87,11,100,5,107,63,96,115,0,72,0,11,0,29,14,11,74,33,46,31,70,149,111,65,12,44,111,61,15,2,153,52,2,8,0,0,0,0,0,0,1,0,17,98,87,127,4,30,94,83,0,57,71,39,3,107,54,0,126,133,38,12,55,123,37,14,9,13,0,0,0,0,3,55,25,53,50,102,118,150,67,66,0,124,134,107,42,0,55,43,21,3,177,134,40,70,21,62,38,27,22,0,0,3,122,85,42,68,58,2,63,81,0,0,27,55,0,0,116,48,0,20,100,35,47,103,100,69,116,82